Protein AF-A0A6C0AQJ2-F1 (afdb_monomer_lite)

Radius of gyration: 40.0 Å; chains: 1; bounding box: 82×80×85 Å

Foldseek 3Di:
DWDDFVQWTWDWADDPFKIKIWTQRNVPRWIWIDIGGQVVQVVCVVVPGVVNVVVQVVCQRVVVDPQKDWDWDPPDPFWIWIWIWGQDPPDRDIDIDITITGTDDPPPPVVVVVVVVVVVVVVVVVVVVVVVVVCVVVVVVVVVVVVVVVVVVVCLVVVQQWFDAFQRDGTDGLLFAAWAFADDLAFGTQWIFTDNDDDPDDPDPPPDDDTPDTDGRPPPRRGHCVRRLSVLSSQNHQYYHAAQHFPDADPLSVLSNLNHAYYHHYNHPDPPDDLCNLPVPVGAHNHQDDLSCLSNLNYQEYEPYSNQNHADPLSCQNNQNHQEYEQHNYNHDDDPSRDHVNHDYHD

Secondary structure (DSSP, 8-state):
-EEEETTEEEEEEE-SSEEEEEEEETTT--EEEEEEEGGGGGGGGGGTHHHHHHHHHHHHHTT--TTEEEEEEEEETTEEEEEEEEE-TT--PEEEEEEEEEE-----HHHHHHHHHHHHHHHHHHHHHHHHHHHHHHHHHHHHHHHHHHHHHHHHHHSTTEEPPTTTPPPEETT--EEEEEESTTSSEEEEEEESS---S-----SSS--S-EEE--TT----GGGGGGGGG-TT--EEEEES--S----GGGGG-TT-SEEEEESSS-TT--HHHHHTTS--------GGGGG-TT--EEE-TT-TT----GGGTT-TT--EEE-TTSS----TT---TT-EEE-

Sequence (347 aa):
MEFKFGQYLVRFIQNSNDSILRFEDTATCRIYEATLLDRAYMDYGVFGGLEFINRIVIQGLQKKDTGVQVSLDTGASDRIRLSLTYTHPMVPKKIVLDLDLMAVRRTSATEDVEVLGRRVRDLETALQRQLASTSAIVDPLVSRIKDLEGTIRELEGMSGGMVMLPGGGPPCPEDTVTVEFVFNGGRSIRTLNTYTSTNPSGFKIPTQYCSQGQYIIPYDSIISIKSLRQLKYLKRCTTLCLAGFCDSPDFSFIGEMKQLQYLYITSHANAGATHQECTNGGRNPSLTNISWITNLTNLHHVSFFGCTQLVDITPLKELKNLKILDIRFTGVKNTECVVNPGLTITK

Organism: NCBI:txid1070528

Structure (mmCIF, N/CA/C/O backbone):
data_AF-A0A6C0AQJ2-F1
#
_entry.id   AF-A0A6C0AQJ2-F1
#
loop_
_atom_site.group_PDB
_atom_site.id
_atom_site.type_symbol
_atom_site.label_atom_id
_atom_site.label_alt_id
_atom_site.label_comp_id
_atom_site.label_asym_id
_atom_site.label_entity_id
_atom_site.label_seq_id
_atom_site.pdbx_PDB_ins_code
_atom_site.Cartn_x
_atom_site.Cartn_y
_atom_site.Cartn_z
_atom_site.occupancy
_atom_site.B_iso_or_equiv
_atom_site.auth_seq_id
_atom_site.auth_comp_id
_atom_site.auth_asym_id
_atom_site.auth_atom_id
_atom_site.pdbx_PDB_model_num
ATOM 1 N N . MET A 1 1 ? -32.625 -26.676 28.868 1.00 81.50 1 MET A N 1
ATOM 2 C CA . MET A 1 1 ? -33.601 -27.793 28.875 1.00 81.50 1 MET A CA 1
ATOM 3 C C . MET A 1 1 ? -34.703 -27.490 29.880 1.00 81.50 1 MET A C 1
ATOM 5 O O . MET A 1 1 ? -34.397 -26.893 30.904 1.00 81.50 1 MET A O 1
ATOM 9 N N . GLU A 1 2 ? -35.952 -27.877 29.613 1.00 87.25 2 GLU A N 1
ATOM 10 C CA . GLU A 1 2 ? -37.097 -27.605 30.496 1.00 87.25 2 GLU A CA 1
ATOM 11 C C . GLU A 1 2 ? -37.984 -28.848 30.633 1.00 87.25 2 GLU A C 1
ATOM 13 O O . GLU A 1 2 ? -38.248 -29.529 29.641 1.00 87.25 2 GLU A O 1
ATOM 18 N N . PHE A 1 3 ? -38.3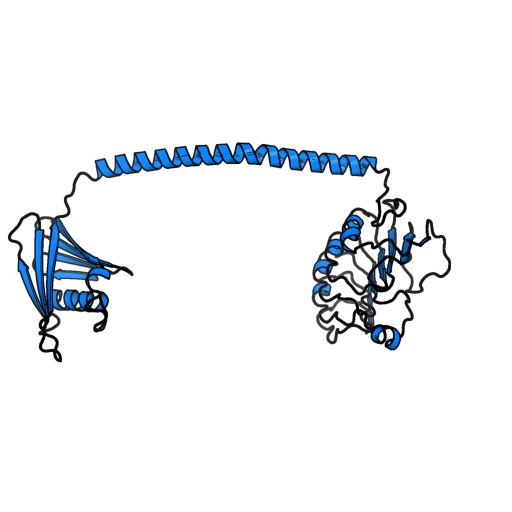93 -29.181 31.858 1.00 87.69 3 PHE A N 1
ATOM 19 C CA . PHE A 1 3 ? -39.254 -30.332 32.149 1.00 87.69 3 PHE A CA 1
ATOM 20 C C . PHE A 1 3 ? -39.967 -30.174 33.502 1.00 87.69 3 PHE A C 1
ATOM 22 O O . PHE A 1 3 ? -39.596 -29.338 34.322 1.00 87.69 3 PHE A O 1
ATOM 29 N N . LYS A 1 4 ? -41.009 -30.978 33.748 1.00 87.94 4 LYS A N 1
ATOM 30 C CA . LYS A 1 4 ? -41.751 -30.972 35.019 1.00 87.94 4 LYS A CA 1
ATOM 31 C C . LYS A 1 4 ? -41.172 -31.976 36.014 1.00 87.94 4 LYS A C 1
ATOM 33 O O . LYS A 1 4 ? -40.894 -33.115 35.643 1.00 87.94 4 LYS A O 1
ATOM 38 N N . PHE A 1 5 ? -41.073 -31.576 37.280 1.00 86.25 5 PHE A N 1
ATOM 39 C CA . PHE A 1 5 ? -40.696 -32.441 38.397 1.00 86.25 5 PHE A CA 1
ATOM 40 C C . PHE A 1 5 ? -41.592 -32.156 39.607 1.00 86.25 5 PHE A C 1
ATOM 42 O O . PHE A 1 5 ? -41.453 -31.134 40.278 1.00 86.25 5 PHE A O 1
ATOM 49 N N . GLY A 1 6 ? -42.552 -33.046 39.873 1.00 85.44 6 GLY A N 1
ATOM 50 C CA . GLY A 1 6 ? -43.587 -32.790 40.879 1.00 85.44 6 GLY A CA 1
ATOM 51 C C . GLY A 1 6 ? -44.385 -31.524 40.541 1.00 85.44 6 GLY A C 1
ATOM 52 O O . GLY A 1 6 ? -44.903 -31.403 39.433 1.00 85.44 6 GLY A O 1
ATOM 53 N N . GLN A 1 7 ? -44.448 -30.580 41.484 1.00 84.75 7 GLN A N 1
ATOM 54 C CA . GLN A 1 7 ? -45.104 -29.273 41.321 1.00 84.75 7 GLN A CA 1
ATOM 55 C C . GLN A 1 7 ? -44.211 -28.188 40.691 1.00 84.75 7 GLN A C 1
ATOM 57 O O . GLN A 1 7 ? -44.646 -27.046 40.538 1.00 84.75 7 GLN A O 1
ATOM 62 N N . TYR A 1 8 ? -42.970 -28.526 40.335 1.00 89.50 8 TYR A N 1
ATOM 63 C CA . TYR A 1 8 ? -41.993 -27.569 39.829 1.00 89.50 8 TYR A CA 1
ATOM 64 C C . TYR A 1 8 ? -41.826 -27.678 38.316 1.00 89.50 8 TYR A C 1
ATOM 66 O O . TYR A 1 8 ? -41.719 -28.773 37.750 1.00 89.50 8 TYR A O 1
ATOM 74 N N . LEU A 1 9 ? -41.751 -26.523 37.666 1.00 90.00 9 LEU A N 1
ATOM 75 C CA . LEU A 1 9 ? -41.207 -26.378 36.327 1.00 90.00 9 LEU A CA 1
ATOM 76 C C . LEU A 1 9 ? -39.696 -26.181 36.462 1.00 90.00 9 LEU A C 1
ATOM 78 O O . LEU A 1 9 ? -39.232 -25.178 37.002 1.00 90.00 9 LEU A O 1
ATOM 82 N N . VAL A 1 10 ? -38.925 -27.172 36.027 1.00 91.31 10 VAL A N 1
ATOM 83 C CA . VAL A 1 10 ? -37.469 -27.171 36.163 1.00 91.31 10 VAL A CA 1
ATOM 84 C C . VAL A 1 10 ? -36.843 -26.703 34.860 1.00 91.31 10 VAL A C 1
ATOM 86 O O . VAL A 1 10 ? -37.096 -27.276 33.797 1.00 91.31 10 VAL A O 1
ATOM 89 N N . ARG A 1 11 ? -35.978 -25.692 34.949 1.00 91.19 11 ARG A N 1
ATOM 90 C CA . ARG A 1 11 ? -35.120 -25.239 33.854 1.00 91.19 11 ARG A CA 1
ATOM 91 C C . ARG A 1 11 ? -33.664 -25.496 34.188 1.00 91.19 11 ARG A C 1
ATOM 93 O O . ARG A 1 11 ? -33.181 -25.142 35.258 1.00 91.19 11 ARG A O 1
ATOM 100 N N . PHE A 1 12 ? -32.970 -26.081 33.227 1.00 89.06 12 PHE A N 1
ATOM 101 C CA . PHE A 1 12 ? -31.540 -26.323 33.288 1.00 89.06 12 PHE A CA 1
ATOM 102 C C . PHE A 1 12 ? -30.843 -25.544 32.176 1.00 89.06 12 PHE A C 1
ATOM 104 O O . PHE A 1 12 ? -31.109 -25.788 30.992 1.00 89.06 12 PHE A O 1
ATOM 111 N N . ILE A 1 13 ? -29.996 -24.590 32.552 1.00 87.94 13 ILE A N 1
ATOM 112 C CA . ILE A 1 13 ? -29.266 -23.705 31.638 1.00 87.94 13 ILE A CA 1
ATOM 113 C C . ILE A 1 13 ? -27.795 -24.097 31.715 1.00 87.94 13 ILE A C 1
ATOM 115 O O . ILE A 1 13 ? -27.199 -24.003 32.780 1.00 87.94 13 ILE A O 1
ATOM 119 N N . GLN A 1 14 ? -27.222 -24.558 30.608 1.00 84.06 14 GLN A N 1
ATOM 120 C CA . GLN A 1 14 ? -25.810 -24.934 30.532 1.00 84.06 14 GLN A CA 1
ATOM 121 C C . GLN A 1 14 ? -25.036 -23.833 29.812 1.00 84.06 14 GLN A C 1
ATOM 123 O O . GLN A 1 14 ? -25.394 -23.479 28.689 1.00 84.06 14 GLN A O 1
ATOM 128 N N . ASN A 1 15 ? -23.980 -23.327 30.442 1.00 82.31 15 ASN A N 1
ATOM 129 C CA . ASN A 1 15 ? -23.002 -22.430 29.833 1.00 82.31 15 ASN A CA 1
ATOM 130 C C . ASN A 1 15 ? -21.641 -23.138 29.746 1.00 82.31 15 ASN A C 1
ATOM 132 O O . ASN A 1 15 ? -21.489 -24.276 30.189 1.00 82.31 15 ASN A O 1
ATOM 136 N N . SER A 1 16 ? -20.629 -22.460 29.196 1.00 76.69 16 SER A N 1
ATOM 137 C CA . SER A 1 16 ? -19.293 -23.046 29.032 1.00 76.69 16 SER A CA 1
ATOM 138 C C . SER A 1 16 ? -18.591 -23.362 30.359 1.00 76.69 16 SER A C 1
ATOM 140 O O . SER A 1 16 ? -17.810 -24.304 30.403 1.00 76.69 16 SER A O 1
ATOM 142 N N . ASN A 1 17 ? -18.860 -22.594 31.425 1.00 80.31 17 ASN A N 1
ATOM 143 C CA . ASN A 1 17 ? -18.108 -22.663 32.691 1.00 80.31 17 ASN A CA 1
ATOM 144 C C . ASN A 1 17 ? -18.992 -22.934 33.925 1.00 80.31 17 ASN A C 1
ATOM 146 O O . ASN A 1 17 ? -18.483 -23.128 35.032 1.00 80.31 17 ASN A O 1
ATOM 150 N N . ASP A 1 18 ? -20.313 -22.892 33.764 1.00 88.50 18 ASP A N 1
ATOM 151 C CA . ASP A 1 18 ? -21.281 -23.111 34.831 1.00 88.50 18 ASP A CA 1
ATOM 152 C C . ASP A 1 18 ? -22.604 -23.661 34.286 1.00 88.50 18 ASP A C 1
ATOM 154 O O . ASP A 1 18 ? -22.866 -23.706 33.081 1.00 88.50 18 ASP A O 1
ATOM 158 N N . SER A 1 19 ? -23.443 -24.166 35.183 1.00 89.06 19 SER A N 1
ATOM 159 C CA . SER A 1 19 ? -24.795 -24.606 34.855 1.00 89.06 19 SER A CA 1
ATOM 160 C C . SER A 1 19 ? -25.770 -24.146 35.926 1.00 89.06 19 SER A C 1
ATOM 162 O O . SER A 1 19 ? -25.512 -24.289 37.117 1.00 89.06 19 SER A O 1
ATOM 164 N N . ILE A 1 20 ? -26.896 -23.577 35.513 1.00 90.19 20 ILE A N 1
ATOM 165 C CA . ILE A 1 20 ? -27.918 -23.045 36.412 1.00 90.19 20 ILE A CA 1
ATOM 166 C C . ILE A 1 20 ? -29.081 -24.028 36.457 1.00 90.19 20 ILE A C 1
ATOM 168 O O . ILE A 1 20 ? -29.690 -24.347 35.429 1.00 90.19 20 ILE A O 1
ATOM 172 N N . LEU A 1 21 ? -29.404 -24.477 37.666 1.00 91.88 21 LEU A N 1
ATOM 173 C CA . LEU A 1 21 ? -30.577 -25.280 37.969 1.00 91.88 21 LEU A CA 1
ATOM 174 C C . LEU A 1 21 ? -31.638 -24.383 38.606 1.00 91.88 21 LEU A C 1
ATOM 176 O O . LEU A 1 21 ? -31.450 -23.871 39.709 1.00 91.88 21 LEU A O 1
ATOM 180 N N . ARG A 1 22 ? -32.759 -24.205 37.909 1.00 92.38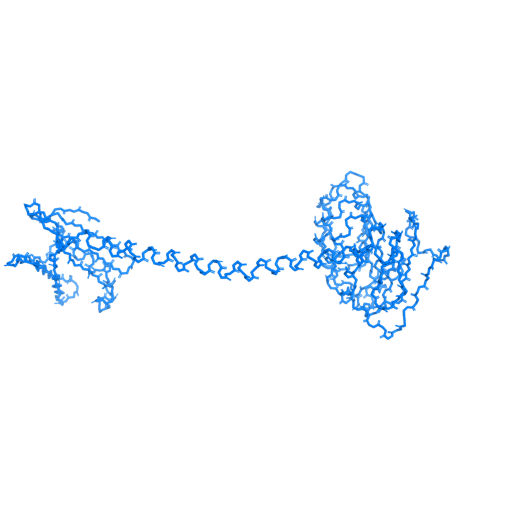 22 ARG A N 1
ATOM 181 C CA . ARG A 1 22 ? -33.877 -23.362 38.335 1.00 92.38 22 ARG A CA 1
ATOM 182 C C . ARG A 1 22 ? -35.129 -24.200 38.544 1.00 92.38 22 ARG A C 1
ATOM 184 O O . ARG A 1 22 ? -35.534 -24.935 37.648 1.00 92.38 22 ARG A O 1
ATOM 191 N N . PHE A 1 23 ? -35.760 -24.037 39.698 1.00 91.44 23 PHE A N 1
ATOM 192 C CA . PHE A 1 23 ? -37.056 -24.608 40.046 1.00 91.44 23 PHE A CA 1
ATOM 193 C C . PHE A 1 23 ? -38.067 -23.476 40.169 1.00 91.44 23 PHE A C 1
ATOM 195 O O . PHE A 1 23 ? -37.902 -22.579 40.990 1.00 91.44 23 PHE A O 1
ATOM 202 N N . GLU A 1 24 ? -39.122 -23.519 39.369 1.00 89.25 24 GLU A N 1
ATOM 203 C CA . GLU A 1 24 ? -40.247 -22.598 39.473 1.00 89.25 24 GLU A CA 1
ATOM 204 C C . GLU A 1 24 ? -41.459 -23.356 40.014 1.00 89.25 24 GLU A C 1
ATOM 206 O O . GLU A 1 24 ? -41.945 -24.302 39.395 1.00 89.25 24 GLU A O 1
ATOM 211 N N . ASP A 1 25 ? -41.914 -22.980 41.206 1.00 86.31 25 ASP A N 1
ATOM 212 C CA . ASP A 1 25 ? -43.105 -23.549 41.827 1.00 86.31 25 ASP A CA 1
ATOM 213 C C . ASP A 1 25 ? -44.349 -23.086 41.063 1.00 86.31 25 ASP A C 1
ATOM 215 O O . ASP A 1 25 ? -44.665 -21.897 41.035 1.00 86.31 25 ASP A O 1
ATOM 219 N N . THR A 1 26 ? -45.068 -24.027 40.452 1.00 83.00 26 THR A N 1
ATOM 220 C CA . THR A 1 26 ? -46.248 -23.709 39.634 1.00 83.00 26 THR A CA 1
ATOM 221 C C . THR A 1 26 ? -47.448 -23.213 40.445 1.00 83.00 26 THR A C 1
ATOM 223 O O . THR A 1 26 ? -48.336 -22.589 39.869 1.00 83.00 26 THR A O 1
ATOM 226 N N . ALA A 1 27 ? -47.482 -23.451 41.761 1.00 81.75 27 ALA A N 1
ATOM 227 C CA . ALA A 1 27 ? -48.557 -22.992 42.639 1.00 81.75 27 ALA A CA 1
ATOM 228 C C . ALA A 1 27 ? -48.270 -21.607 43.236 1.00 81.75 27 ALA A C 1
ATOM 230 O O . ALA A 1 27 ? -49.172 -20.776 43.336 1.00 81.75 27 ALA A O 1
ATOM 231 N N . THR A 1 28 ? -47.022 -21.350 43.639 1.00 81.00 28 THR A N 1
ATOM 232 C CA . THR A 1 28 ? -46.645 -20.094 44.318 1.00 81.00 28 THR A CA 1
ATOM 233 C C . THR A 1 28 ? -45.923 -19.090 43.419 1.00 81.00 28 THR A C 1
ATOM 235 O O . THR A 1 28 ? -45.663 -17.964 43.849 1.00 81.00 28 THR A O 1
ATOM 238 N N . CYS A 1 29 ? -45.572 -19.483 42.190 1.00 78.44 29 CYS A N 1
ATOM 239 C CA . CYS A 1 29 ? -44.711 -18.735 41.266 1.00 78.44 29 CYS A CA 1
ATOM 240 C C . CYS A 1 29 ? -43.356 -18.332 41.881 1.00 78.44 29 CYS A C 1
ATOM 242 O O . CYS A 1 29 ? -42.714 -17.378 41.427 1.00 78.44 29 CYS A O 1
ATOM 244 N N . ARG A 1 30 ? -42.919 -19.022 42.945 1.00 82.31 30 ARG A N 1
ATOM 245 C CA . ARG A 1 30 ? -41.606 -18.806 43.556 1.00 82.31 30 ARG A CA 1
ATOM 246 C C . ARG A 1 30 ? -40.534 -19.490 42.731 1.00 82.31 30 ARG A C 1
ATOM 248 O O . ARG A 1 30 ? -40.703 -20.620 42.281 1.00 82.31 30 ARG A O 1
ATOM 255 N N . ILE A 1 31 ? -39.415 -18.793 42.577 1.00 87.38 31 ILE A N 1
ATOM 256 C CA . ILE A 1 31 ? -38.259 -19.274 41.832 1.00 87.38 31 ILE A CA 1
ATOM 257 C C . ILE A 1 31 ? -37.158 -19.611 42.831 1.00 87.38 31 ILE A C 1
ATOM 259 O O . ILE A 1 31 ? -36.836 -18.797 43.695 1.00 87.38 31 ILE A O 1
ATOM 263 N N . TYR A 1 32 ? -36.582 -20.797 42.689 1.00 88.94 32 TYR A N 1
ATOM 264 C CA . TYR A 1 32 ? -35.446 -21.289 43.453 1.00 88.94 32 TYR A CA 1
ATOM 265 C C . TYR A 1 32 ? -34.303 -21.600 42.490 1.00 88.94 32 TYR A C 1
ATOM 267 O O . TYR A 1 32 ? -34.529 -22.229 41.455 1.00 88.94 32 TYR A O 1
ATOM 275 N N . GLU A 1 33 ? -33.086 -21.168 42.808 1.00 90.88 33 GLU A N 1
ATOM 276 C CA . GLU A 1 33 ? -31.928 -21.327 41.920 1.00 90.88 33 GLU A CA 1
ATOM 277 C C . GLU A 1 33 ? -30.694 -21.847 42.652 1.00 90.88 33 GLU A C 1
ATOM 279 O O . GLU A 1 33 ? -30.426 -21.470 43.795 1.00 90.88 33 GLU A O 1
ATOM 284 N N . ALA A 1 34 ? -29.925 -22.687 41.958 1.00 89.69 34 ALA A N 1
ATOM 285 C CA . ALA A 1 34 ? -28.560 -23.049 42.315 1.00 89.69 34 ALA A CA 1
ATOM 286 C C . ALA A 1 34 ? -27.655 -22.998 41.078 1.00 89.69 34 ALA A C 1
ATOM 288 O O . ALA A 1 34 ? -28.036 -23.447 39.993 1.00 89.69 34 ALA A O 1
ATOM 289 N N . THR A 1 35 ? -26.436 -22.490 41.265 1.00 89.75 35 THR A N 1
ATOM 290 C CA . THR A 1 35 ? -25.399 -22.452 40.229 1.00 89.75 35 THR A CA 1
ATOM 291 C C . THR A 1 35 ? -24.355 -23.527 40.500 1.00 89.75 35 THR A C 1
ATOM 293 O O . THR A 1 35 ? -23.691 -23.528 41.535 1.00 89.75 35 THR A O 1
ATOM 296 N N . LEU A 1 36 ? -24.194 -24.430 39.541 1.00 87.88 36 LEU A N 1
ATOM 297 C CA . LEU A 1 36 ? -23.178 -25.471 39.506 1.00 87.88 36 LEU A CA 1
ATOM 298 C C . LEU A 1 36 ? -21.945 -24.903 38.801 1.00 87.88 36 LEU A C 1
ATOM 300 O O . LEU A 1 36 ? -21.927 -24.766 37.579 1.00 87.88 36 LEU A O 1
ATOM 304 N N . LEU A 1 37 ? -20.932 -24.523 39.574 1.00 86.50 37 LEU A N 1
ATOM 305 C CA . LEU A 1 37 ? -19.678 -23.996 39.037 1.00 86.50 37 LEU A CA 1
ATOM 306 C C . LEU A 1 37 ? -18.733 -25.145 38.696 1.00 86.50 37 LEU A C 1
ATOM 308 O O . LEU A 1 37 ? -18.548 -26.037 39.522 1.00 86.50 37 LEU A O 1
ATOM 312 N N . ASP A 1 38 ? -18.056 -25.079 37.551 1.00 85.75 38 ASP A N 1
ATOM 313 C CA . ASP A 1 38 ? -17.111 -26.125 37.133 1.00 85.75 38 ASP A CA 1
ATOM 314 C C . ASP A 1 38 ? -16.027 -26.399 38.189 1.00 85.75 38 ASP A C 1
ATOM 316 O O . ASP A 1 38 ? -15.797 -27.536 38.605 1.00 85.75 38 ASP A O 1
ATOM 320 N N . ARG A 1 39 ? -15.483 -25.325 38.774 1.00 84.88 39 ARG A N 1
ATOM 321 C CA . ARG A 1 39 ? -14.486 -25.400 39.853 1.00 84.88 39 ARG A CA 1
ATOM 322 C C . ARG A 1 39 ? -14.933 -26.216 41.077 1.00 84.88 39 ARG A C 1
ATOM 324 O O . ARG A 1 39 ? -14.082 -26.705 41.809 1.00 84.88 39 ARG A O 1
ATOM 331 N N . ALA A 1 40 ? -16.240 -26.314 41.342 1.00 81.94 40 ALA A N 1
ATOM 332 C CA . ALA A 1 40 ? -16.776 -27.030 42.503 1.00 81.94 40 ALA A CA 1
ATOM 333 C C . ALA A 1 40 ? -16.783 -28.554 42.304 1.00 81.94 40 ALA A C 1
ATOM 335 O O . ALA A 1 40 ? -16.951 -29.296 43.269 1.00 81.94 40 ALA A O 1
ATOM 336 N N . TYR A 1 41 ? -16.578 -29.018 41.068 1.00 84.81 41 TYR A N 1
ATOM 337 C CA . TYR A 1 41 ? -16.661 -30.427 40.688 1.00 84.81 41 TYR A CA 1
ATOM 338 C C . TYR A 1 41 ? -15.379 -30.944 40.022 1.00 84.81 41 TYR A C 1
ATOM 340 O O . TYR A 1 41 ? -15.398 -31.986 39.367 1.00 84.81 41 TYR A O 1
ATOM 348 N N . MET A 1 42 ? -14.251 -30.261 40.245 1.00 81.94 42 MET A N 1
ATOM 349 C CA . MET A 1 42 ? -12.926 -30.661 39.748 1.00 81.94 42 MET A CA 1
ATOM 350 C C . MET A 1 42 ? -12.525 -32.072 40.201 1.00 81.94 42 MET A C 1
ATOM 352 O O . MET A 1 42 ? -11.915 -32.813 39.433 1.00 81.94 42 MET A O 1
ATOM 356 N N . ASP A 1 43 ? -12.941 -32.484 41.402 1.00 81.12 43 ASP A N 1
ATOM 357 C CA . ASP A 1 43 ? -12.689 -33.829 41.945 1.00 81.12 43 ASP A CA 1
ATOM 358 C C . ASP A 1 43 ? -13.348 -34.946 41.114 1.00 81.12 43 ASP A C 1
ATOM 360 O O . ASP A 1 43 ? -12.938 -36.106 41.172 1.00 81.12 43 ASP A O 1
ATOM 364 N N . TYR A 1 44 ? -14.346 -34.599 40.296 1.00 82.62 44 TYR A N 1
ATOM 365 C CA . TYR A 1 44 ? -15.003 -35.500 39.350 1.00 82.62 44 TYR A CA 1
ATOM 366 C C . TYR A 1 44 ? -14.436 -35.385 37.930 1.00 82.62 44 TYR A C 1
ATOM 368 O O . TYR A 1 44 ? -15.013 -35.946 36.999 1.00 82.62 44 TYR A O 1
ATOM 376 N N . GLY A 1 45 ? -13.300 -34.706 37.734 1.00 79.06 45 GLY A N 1
ATOM 377 C CA . GLY A 1 45 ? -12.674 -34.506 36.422 1.00 79.06 45 GLY A CA 1
ATOM 378 C C . GLY A 1 45 ? -12.432 -35.809 35.652 1.00 79.06 45 GLY A C 1
ATOM 379 O O . GLY A 1 45 ? -12.692 -35.866 34.454 1.00 79.06 45 GLY A O 1
ATOM 380 N N . VAL A 1 46 ? -12.062 -36.893 36.346 1.00 80.25 46 VAL A N 1
ATOM 381 C CA . VAL A 1 46 ? -11.876 -38.236 35.750 1.00 80.25 46 VAL A CA 1
ATOM 382 C C . VAL A 1 46 ? -13.169 -38.785 35.128 1.00 80.25 46 VAL A C 1
ATOM 384 O O . VAL A 1 46 ? -13.117 -39.562 34.179 1.00 80.25 46 VAL A O 1
ATOM 387 N N . PHE A 1 47 ? -14.329 -38.364 35.632 1.00 79.38 47 PHE A N 1
ATOM 388 C CA . PHE A 1 47 ? -15.641 -38.743 35.108 1.00 79.38 47 PHE A CA 1
ATOM 389 C C . PHE A 1 47 ? -16.202 -37.740 34.087 1.00 79.38 47 PHE A C 1
ATOM 391 O O . PHE A 1 47 ? -17.256 -38.012 33.518 1.00 79.38 47 PHE A O 1
ATOM 398 N N . GLY A 1 48 ? -15.517 -36.617 33.836 1.00 82.94 48 GLY A N 1
ATOM 399 C CA . GLY A 1 48 ? -15.980 -35.525 32.967 1.00 82.94 48 GLY A CA 1
ATOM 400 C C . GLY A 1 48 ? -16.371 -34.236 33.704 1.00 82.94 48 GLY A C 1
ATOM 401 O O . GLY A 1 48 ? -17.009 -33.370 33.111 1.00 82.94 48 GLY A O 1
ATOM 402 N N . GLY A 1 49 ? -16.030 -34.094 34.991 1.00 87.88 49 GLY A N 1
ATOM 403 C CA . GLY A 1 49 ? -16.208 -32.850 35.754 1.00 87.88 49 GLY A CA 1
ATOM 404 C C . GLY A 1 49 ? -17.666 -32.384 35.820 1.00 87.88 49 GLY A C 1
ATOM 405 O O . GLY A 1 49 ? -18.567 -33.177 36.108 1.00 87.88 49 GLY A O 1
ATOM 406 N N . LEU A 1 50 ? -17.913 -31.101 35.531 1.00 87.44 50 LEU A N 1
ATOM 407 C CA . LEU A 1 50 ? -19.261 -30.520 35.521 1.00 87.44 50 LEU A CA 1
ATOM 408 C C . LEU A 1 50 ? -20.212 -31.220 34.539 1.00 87.44 50 LEU A C 1
ATOM 410 O O . LEU A 1 50 ? -21.399 -31.359 34.831 1.00 87.44 50 LEU A O 1
ATOM 414 N N . GLU A 1 51 ? -19.717 -31.709 33.400 1.00 87.00 51 GLU A N 1
ATOM 415 C CA . GLU A 1 51 ? -20.553 -32.389 32.403 1.00 87.00 51 GLU A CA 1
ATOM 416 C C . GLU A 1 51 ? -21.151 -33.692 32.957 1.00 87.00 51 GLU A C 1
ATOM 418 O O . GLU A 1 51 ? -22.334 -33.990 32.759 1.00 87.00 51 GLU A O 1
ATOM 423 N N . PHE A 1 52 ? -20.363 -34.435 33.733 1.00 88.25 52 PHE A N 1
ATOM 424 C CA . PHE A 1 52 ? -20.820 -35.636 34.429 1.00 88.25 52 PHE A CA 1
ATOM 425 C C . PHE A 1 52 ? -21.884 -35.328 35.484 1.00 88.25 52 PHE A C 1
ATOM 427 O O . PHE A 1 52 ? -22.921 -35.994 35.540 1.00 88.25 52 PHE A O 1
ATOM 434 N N . ILE A 1 53 ? -21.665 -34.281 36.281 1.00 88.31 53 ILE A N 1
ATOM 435 C CA . ILE A 1 53 ? -22.622 -33.833 37.299 1.00 88.31 53 ILE A CA 1
ATOM 436 C C . ILE A 1 53 ? -23.936 -33.395 36.652 1.00 88.31 53 ILE A C 1
ATOM 438 O O . ILE A 1 53 ? -25.009 -33.827 37.078 1.00 88.31 53 ILE A O 1
ATOM 442 N N . ASN A 1 54 ? -23.863 -32.625 35.565 1.00 88.81 54 ASN A N 1
ATOM 443 C CA . ASN A 1 54 ? -25.024 -32.202 34.788 1.00 88.81 54 ASN A CA 1
ATOM 444 C C . ASN A 1 54 ? -25.853 -33.400 34.316 1.00 88.81 54 ASN A C 1
ATOM 446 O O . ASN A 1 54 ? -27.082 -33.391 34.424 1.00 88.81 54 ASN A O 1
ATOM 450 N N . ARG A 1 55 ? -25.193 -34.461 33.837 1.00 87.31 55 ARG A N 1
ATOM 451 C CA . ARG A 1 55 ? -25.874 -35.693 33.429 1.00 87.31 55 ARG A CA 1
ATOM 452 C C . ARG A 1 55 ? -26.599 -36.369 34.587 1.00 87.31 55 ARG A C 1
ATOM 454 O O . ARG A 1 55 ? -27.771 -36.699 34.418 1.00 87.31 55 ARG A O 1
ATOM 461 N N . ILE A 1 56 ? -25.954 -36.531 35.745 1.00 87.25 56 ILE A N 1
ATOM 462 C CA . ILE A 1 56 ? -26.576 -37.146 36.932 1.00 87.25 56 ILE A CA 1
ATOM 463 C C . ILE A 1 56 ? -27.804 -36.348 37.375 1.00 87.25 56 ILE A C 1
ATOM 465 O O . ILE A 1 56 ? -28.864 -36.929 37.612 1.00 87.25 56 ILE A O 1
ATOM 469 N N . VAL A 1 57 ? -27.682 -35.019 37.451 1.00 87.94 57 VAL A N 1
ATOM 470 C CA . VAL A 1 57 ? -28.776 -34.124 37.855 1.00 87.94 57 VAL A CA 1
ATOM 471 C C . VAL A 1 57 ? -29.961 -34.256 36.897 1.00 87.94 57 VAL A C 1
ATOM 473 O O . VAL A 1 57 ? -31.092 -34.464 37.338 1.00 87.94 57 VAL A O 1
ATOM 476 N N . ILE A 1 58 ? -29.718 -34.209 35.584 1.00 87.31 58 ILE A N 1
ATOM 477 C CA . ILE A 1 58 ? -30.779 -34.340 34.575 1.00 87.31 58 ILE A CA 1
ATOM 478 C C . ILE A 1 58 ? -31.417 -35.737 34.617 1.00 87.31 58 ILE A C 1
ATOM 480 O O . ILE A 1 58 ? -32.643 -35.846 34.601 1.00 87.31 58 ILE A O 1
ATOM 484 N N . GLN A 1 59 ? -30.617 -36.807 34.683 1.00 85.38 59 GLN A N 1
ATOM 485 C CA . GLN A 1 59 ? -31.116 -38.189 34.706 1.00 85.38 59 GLN A CA 1
ATOM 486 C C . GLN A 1 59 ? -31.949 -38.479 35.957 1.00 85.38 59 GLN A C 1
ATOM 488 O O . GLN A 1 59 ? -33.031 -39.065 35.842 1.00 85.38 59 GLN A O 1
ATOM 493 N N . GLY A 1 60 ? -31.480 -38.026 37.124 1.00 84.44 60 GLY A N 1
ATOM 494 C CA . GLY A 1 60 ? -32.188 -38.165 38.393 1.00 84.44 60 GLY A CA 1
ATOM 495 C C . GLY A 1 60 ? -33.523 -37.429 38.386 1.00 84.44 60 GLY A C 1
ATOM 496 O O . GLY A 1 60 ? -34.561 -38.014 38.697 1.00 84.44 60 GLY A O 1
ATOM 497 N N . LEU A 1 61 ? -33.528 -36.163 37.961 1.00 85.44 61 LEU A N 1
ATOM 498 C CA . LEU A 1 61 ? -34.750 -35.358 37.930 1.00 85.44 61 LEU A CA 1
ATOM 499 C C . LEU A 1 61 ? -35.752 -35.833 36.866 1.00 85.44 61 LEU A C 1
ATOM 501 O O . LEU A 1 61 ? -36.957 -35.724 37.066 1.00 85.44 61 LEU A O 1
ATOM 505 N N . GLN A 1 62 ? -35.295 -36.415 35.755 1.00 84.62 62 GLN A N 1
ATOM 506 C CA . GLN A 1 62 ? -36.190 -36.983 34.738 1.00 84.62 62 GLN A CA 1
ATOM 507 C C . GLN A 1 62 ? -36.647 -38.416 35.047 1.00 84.62 62 GLN A C 1
ATOM 509 O O . GLN A 1 62 ? -37.416 -38.972 34.263 1.00 84.62 62 GLN A O 1
ATOM 514 N N . LYS A 1 63 ? -36.193 -39.020 36.158 1.00 75.25 63 LYS A N 1
ATOM 515 C CA . LYS A 1 63 ? -36.453 -40.426 36.530 1.00 75.25 63 LYS A CA 1
ATOM 516 C C . LYS A 1 63 ? -36.141 -41.422 35.402 1.00 75.25 63 LYS A C 1
ATOM 518 O O . LYS A 1 63 ? -36.824 -42.432 35.252 1.00 75.25 63 LYS A O 1
ATOM 523 N N . LYS A 1 64 ? -35.131 -41.124 34.578 1.00 65.31 64 LYS A N 1
ATOM 524 C CA . LYS A 1 64 ? -34.775 -41.939 33.403 1.00 65.31 64 LYS A CA 1
ATOM 525 C C . LYS A 1 64 ? -33.819 -43.091 33.720 1.00 65.31 64 LYS A C 1
ATOM 527 O O . LYS A 1 64 ? -33.656 -43.962 32.876 1.00 65.31 64 LYS A O 1
ATOM 532 N N . ASP A 1 65 ? -33.194 -43.094 34.897 1.00 63.59 65 ASP A N 1
ATOM 533 C CA . ASP A 1 65 ? -32.150 -44.052 35.273 1.00 63.59 65 ASP A CA 1
ATOM 534 C C . ASP A 1 65 ? -32.385 -44.601 36.693 1.00 63.59 65 ASP A C 1
ATOM 536 O O . ASP A 1 65 ? -32.666 -43.842 37.621 1.00 63.59 65 ASP A O 1
ATOM 540 N N . THR A 1 66 ? -32.280 -45.922 36.868 1.00 61.22 66 THR A N 1
ATOM 541 C CA . THR A 1 66 ? -32.533 -46.636 38.135 1.00 61.22 66 THR A CA 1
ATOM 542 C C . THR A 1 66 ? -31.412 -46.472 39.169 1.00 61.22 66 THR A C 1
ATOM 544 O O . THR A 1 66 ? -31.600 -46.832 40.330 1.00 61.22 66 THR A O 1
ATOM 547 N N . GLY A 1 67 ? -30.251 -45.935 38.774 1.00 70.38 67 GLY A N 1
ATOM 548 C CA . GLY A 1 67 ? -29.077 -45.765 39.644 1.00 70.38 67 GLY A CA 1
ATOM 549 C C . GLY A 1 67 ? -29.018 -44.462 40.457 1.00 70.38 67 GLY A C 1
ATOM 550 O O . GLY A 1 67 ? -28.109 -44.315 41.279 1.00 70.38 67 GLY A O 1
ATOM 551 N N . VAL A 1 68 ? -29.946 -43.519 40.238 1.00 79.56 68 VAL A N 1
ATOM 552 C CA . VAL A 1 68 ? -29.990 -42.213 40.925 1.00 79.56 68 VAL A CA 1
ATOM 553 C C . VAL A 1 68 ? -31.208 -42.142 41.845 1.00 79.56 68 VAL A C 1
ATOM 555 O O . VAL A 1 68 ? -32.349 -42.134 41.388 1.00 79.56 68 VAL A O 1
ATOM 558 N N . GLN A 1 69 ? -30.974 -42.037 43.150 1.00 81.88 69 GLN A N 1
ATOM 559 C CA . GLN A 1 69 ? -32.017 -41.720 44.123 1.00 81.88 69 GLN A CA 1
ATOM 560 C C . GLN A 1 69 ? -32.093 -40.208 44.316 1.00 81.88 69 GLN A C 1
ATOM 562 O O . GLN A 1 69 ? -31.067 -39.563 44.521 1.00 81.88 69 GLN A O 1
ATOM 567 N N . VAL A 1 70 ? -33.301 -39.649 44.251 1.00 85.69 70 VAL A N 1
ATOM 568 C CA . VAL A 1 70 ? -33.546 -38.209 44.393 1.00 85.69 70 VAL A CA 1
ATOM 569 C C . VAL A 1 70 ? -34.476 -37.962 45.566 1.00 85.69 70 VAL A C 1
ATOM 571 O O . VAL A 1 70 ? -35.572 -38.523 45.611 1.00 85.69 70 VAL A O 1
ATOM 574 N N . SER A 1 71 ? -34.070 -37.081 46.474 1.00 85.81 71 SER A N 1
ATOM 575 C CA . SER A 1 71 ? -34.928 -36.536 47.523 1.00 85.81 71 SER A CA 1
ATOM 576 C C . SER A 1 71 ? -34.947 -35.015 47.443 1.00 85.81 71 SER A C 1
ATOM 578 O O . SER A 1 71 ? -33.904 -34.380 47.292 1.00 85.81 71 SER A O 1
ATOM 580 N N . LEU A 1 72 ? -36.144 -34.442 47.545 1.00 85.88 72 LEU A N 1
ATOM 581 C CA . LEU A 1 72 ? -36.366 -33.003 47.565 1.00 85.88 72 LEU A CA 1
ATOM 582 C C . LEU A 1 72 ? -36.979 -32.632 48.914 1.00 85.88 72 LEU A C 1
ATOM 584 O O . LEU A 1 72 ? -38.085 -33.075 49.221 1.00 85.88 72 LEU A O 1
ATOM 588 N N . ASP A 1 73 ? -36.265 -31.838 49.702 1.00 85.19 73 ASP A N 1
ATOM 589 C CA . ASP A 1 73 ? -36.765 -31.271 50.951 1.00 85.19 73 ASP A CA 1
ATOM 590 C C . ASP A 1 73 ? -37.215 -29.824 50.712 1.00 85.19 73 ASP A C 1
ATOM 592 O O . ASP A 1 73 ? -36.432 -28.952 50.326 1.00 85.19 73 ASP A O 1
ATOM 596 N N . THR A 1 74 ? -38.510 -29.591 50.920 1.00 79.88 74 THR A N 1
ATOM 597 C CA . THR A 1 74 ? -39.186 -28.300 50.740 1.00 79.88 74 THR A CA 1
ATOM 598 C C . THR A 1 74 ? -39.578 -27.667 52.080 1.00 79.88 74 THR A C 1
ATOM 600 O O . THR A 1 74 ? -40.470 -26.822 52.119 1.00 79.88 74 THR A O 1
ATOM 603 N N . GLY A 1 75 ? -38.971 -28.098 53.193 1.00 64.44 75 GLY A N 1
ATOM 604 C CA . GLY A 1 75 ? -39.365 -27.715 54.554 1.00 64.44 75 GLY A CA 1
ATOM 605 C C . GLY A 1 75 ? -39.172 -26.238 54.922 1.00 64.44 75 GLY A C 1
ATOM 606 O O . GLY A 1 75 ? -39.706 -25.797 55.938 1.00 64.44 75 GLY A O 1
ATOM 607 N N . ALA A 1 76 ? -38.449 -25.453 54.117 1.00 70.56 76 ALA A N 1
ATOM 608 C CA . ALA A 1 76 ? -38.191 -24.035 54.365 1.00 70.56 76 ALA A CA 1
ATOM 609 C C . ALA A 1 76 ? -38.748 -23.148 53.238 1.00 70.56 76 ALA A C 1
ATOM 611 O O . ALA A 1 76 ? -38.638 -23.462 52.057 1.00 70.56 76 ALA A O 1
ATOM 612 N N . SER A 1 77 ? -39.337 -21.997 53.581 1.00 69.94 77 SER A N 1
ATOM 613 C CA . SER A 1 77 ? -39.936 -21.099 52.580 1.00 69.94 77 SER A CA 1
ATOM 614 C C . SER A 1 77 ? -38.911 -20.419 51.666 1.00 69.94 77 SER A C 1
ATOM 616 O O . SER A 1 77 ? -39.263 -19.984 50.569 1.00 69.94 77 SER A O 1
ATOM 618 N N . ASP A 1 78 ? -37.670 -20.289 52.133 1.00 79.81 78 ASP A N 1
ATOM 619 C CA . ASP A 1 78 ? -36.573 -19.541 51.514 1.00 79.81 78 ASP A CA 1
ATOM 620 C C . ASP A 1 78 ? -35.554 -20.424 50.780 1.00 79.81 78 ASP A C 1
ATOM 622 O O . ASP A 1 78 ? -34.659 -19.891 50.125 1.00 79.81 78 ASP A O 1
ATOM 626 N N . ARG A 1 79 ? -35.688 -21.753 50.848 1.00 85.94 79 ARG A N 1
ATOM 627 C CA . ARG A 1 79 ? -34.798 -22.692 50.160 1.00 85.94 79 ARG A CA 1
ATOM 628 C C . ARG A 1 79 ? -35.443 -24.042 49.899 1.00 85.94 79 ARG A C 1
ATOM 630 O O . ARG A 1 79 ? -36.286 -24.494 50.663 1.00 85.94 79 ARG A O 1
ATOM 637 N N . ILE A 1 80 ? -34.962 -24.710 48.861 1.00 89.12 80 ILE A N 1
ATOM 638 C CA . ILE A 1 80 ? -35.242 -26.116 48.580 1.00 89.12 80 ILE A CA 1
ATOM 639 C C . ILE A 1 80 ? -33.914 -26.863 48.583 1.00 89.12 80 ILE A C 1
ATOM 641 O O . ILE A 1 80 ? -32.967 -26.426 47.931 1.00 89.12 80 ILE A O 1
ATOM 645 N N . ARG A 1 81 ? -33.845 -27.995 49.286 1.00 88.88 81 ARG A N 1
ATOM 646 C CA . ARG A 1 81 ? -32.669 -28.867 49.261 1.00 88.88 81 ARG A CA 1
ATOM 647 C C . ARG A 1 81 ? -32.927 -30.063 48.361 1.00 88.88 81 ARG A C 1
ATOM 649 O O . ARG A 1 81 ? -33.837 -30.854 48.601 1.00 88.88 81 ARG A O 1
ATOM 656 N N . LEU A 1 82 ? -32.120 -30.185 47.317 1.00 90.31 82 LEU A N 1
ATOM 657 C CA . LEU A 1 82 ? -32.128 -31.302 46.387 1.00 90.31 82 LEU A CA 1
ATOM 658 C C . LEU A 1 82 ? -30.920 -32.190 46.677 1.00 90.31 82 LEU A C 1
ATOM 660 O O . LEU A 1 82 ? -29.788 -31.788 46.430 1.00 90.31 82 LEU A O 1
ATOM 664 N N . SER A 1 83 ? -31.173 -33.405 47.148 1.00 89.12 83 SER A N 1
ATOM 665 C CA . SER A 1 83 ? -30.135 -34.411 47.372 1.00 89.12 83 SER A CA 1
ATOM 666 C C . SER A 1 83 ? -30.251 -35.511 46.321 1.00 89.12 83 SER A C 1
ATOM 668 O O . SER A 1 83 ? -31.305 -36.138 46.173 1.00 89.12 83 SER A O 1
ATOM 670 N N . LEU A 1 84 ? -29.168 -35.754 45.582 1.00 88.81 84 LEU A N 1
ATOM 671 C CA . LEU A 1 84 ? -29.058 -36.856 44.629 1.00 88.81 84 LEU A CA 1
ATOM 672 C C . LEU A 1 84 ? -27.996 -37.847 45.098 1.00 88.81 84 LEU A C 1
ATOM 674 O O . LEU A 1 84 ? -26.849 -37.472 45.321 1.00 88.81 84 LEU A O 1
ATOM 678 N N . THR A 1 85 ? -28.357 -39.124 45.198 1.00 87.44 85 THR A N 1
ATOM 679 C CA . THR A 1 85 ? -27.411 -40.215 45.460 1.00 87.44 85 THR A CA 1
ATOM 680 C C . THR A 1 85 ? -27.286 -41.087 44.221 1.00 87.44 85 THR A C 1
ATOM 682 O O . THR A 1 85 ? -28.230 -41.784 43.853 1.00 87.44 85 THR A O 1
ATOM 685 N N . TYR A 1 86 ? -26.117 -41.072 43.588 1.00 86.62 86 TYR A N 1
ATOM 686 C CA . TYR A 1 86 ? -25.808 -41.889 42.420 1.00 86.62 86 TYR A CA 1
ATOM 687 C C . TYR A 1 86 ? -24.909 -43.070 42.792 1.00 86.62 86 TYR A C 1
ATOM 689 O O . TYR A 1 86 ? -23.870 -42.905 43.438 1.00 86.62 86 TYR A O 1
ATOM 697 N N . THR A 1 87 ? -25.308 -44.270 42.369 1.00 83.25 87 THR A N 1
ATOM 698 C CA . THR A 1 87 ? -24.503 -45.491 42.505 1.00 83.25 87 THR A CA 1
ATOM 699 C C . THR A 1 87 ? -23.935 -45.868 41.142 1.00 83.25 87 THR A C 1
ATOM 701 O O . THR A 1 87 ? -24.679 -46.256 40.244 1.00 83.25 87 THR A O 1
ATOM 704 N N . HIS A 1 88 ? -22.616 -45.752 40.980 1.00 78.75 88 HIS A N 1
ATOM 705 C CA . HIS A 1 88 ? -21.965 -46.078 39.714 1.00 78.75 88 HIS A CA 1
ATOM 706 C C . HIS A 1 88 ? -21.905 -47.609 39.513 1.00 78.75 88 HIS A C 1
ATOM 708 O O . HIS A 1 88 ? -21.471 -48.311 40.427 1.00 78.75 88 HIS A O 1
ATOM 714 N N . PRO A 1 89 ? -22.242 -48.156 38.327 1.00 73.19 89 PRO A N 1
ATOM 715 C CA . PRO A 1 89 ? -22.300 -49.609 38.104 1.00 73.19 89 PRO A CA 1
ATOM 716 C C . PRO A 1 89 ? -20.980 -50.352 38.353 1.00 73.19 89 PRO A C 1
ATOM 718 O O . PRO A 1 89 ? -20.977 -51.519 38.725 1.00 73.19 89 PRO A O 1
ATOM 721 N N . MET A 1 90 ? -19.852 -49.674 38.129 1.00 70.19 90 MET A N 1
ATOM 722 C CA . MET A 1 90 ? -18.503 -50.256 38.209 1.00 70.19 90 MET A CA 1
ATOM 723 C C . MET A 1 90 ? -17.674 -49.768 39.405 1.00 70.19 90 MET A C 1
ATOM 725 O O . MET A 1 90 ? -16.544 -50.214 39.577 1.00 70.19 90 MET A O 1
ATOM 729 N N . VAL A 1 91 ? -18.190 -48.834 40.214 1.00 70.19 91 VAL A N 1
ATOM 730 C CA . VAL A 1 91 ? -17.439 -48.257 41.341 1.00 70.19 91 VAL A CA 1
ATOM 731 C C . VAL A 1 91 ? -18.310 -48.336 42.595 1.00 70.19 91 VAL A C 1
ATOM 733 O O . VAL A 1 91 ? -19.391 -47.754 42.608 1.00 70.19 91 VAL A O 1
ATOM 736 N N . PRO A 1 92 ? -17.857 -48.994 43.678 1.00 65.75 92 PRO A N 1
ATOM 737 C CA . PRO A 1 92 ? -18.667 -49.195 44.885 1.00 65.75 92 PRO A CA 1
ATOM 738 C C . PRO A 1 92 ? -18.921 -47.905 45.688 1.00 65.75 92 PRO A C 1
ATOM 740 O O . PRO A 1 92 ? -19.630 -47.924 46.693 1.00 65.75 92 PRO A O 1
ATOM 743 N N . LYS A 1 93 ? -18.340 -46.774 45.273 1.00 72.94 93 LYS A N 1
ATOM 744 C CA . LYS A 1 93 ? -18.471 -45.482 45.945 1.00 72.94 93 LYS A CA 1
ATOM 745 C C . LYS A 1 93 ? -19.752 -44.781 45.488 1.00 72.94 93 LYS A C 1
ATOM 747 O O . LYS A 1 93 ? -19.921 -44.496 44.304 1.00 72.94 93 LYS A O 1
ATOM 752 N N . LYS A 1 94 ? -20.632 -44.473 46.442 1.00 81.12 94 LYS A N 1
ATOM 753 C CA . LYS A 1 94 ? -21.822 -43.646 46.210 1.00 81.12 94 LYS A CA 1
ATOM 754 C C . LYS A 1 94 ? -21.417 -42.179 46.102 1.00 81.12 94 LYS A C 1
ATOM 756 O O . LYS A 1 94 ? -20.648 -41.693 46.930 1.00 81.12 94 LYS A O 1
ATOM 761 N N . ILE A 1 95 ? -21.940 -41.491 45.095 1.00 82.94 95 ILE A N 1
ATOM 762 C CA . ILE A 1 95 ? -21.776 -40.046 44.920 1.00 82.94 95 ILE A CA 1
ATOM 763 C C . ILE A 1 95 ? -23.026 -39.381 45.481 1.00 82.94 95 ILE A C 1
ATOM 765 O O . ILE A 1 95 ? -24.127 -39.683 45.028 1.00 82.94 95 ILE A O 1
ATOM 769 N N . VAL A 1 96 ? -22.853 -38.505 46.469 1.00 85.75 96 VAL A N 1
ATOM 770 C CA . VAL A 1 96 ? -23.941 -37.728 47.075 1.00 85.75 96 VAL A CA 1
ATOM 771 C C . VAL A 1 96 ? -23.759 -36.270 46.672 1.00 85.75 96 VAL A C 1
ATOM 773 O O . VAL A 1 96 ? -22.684 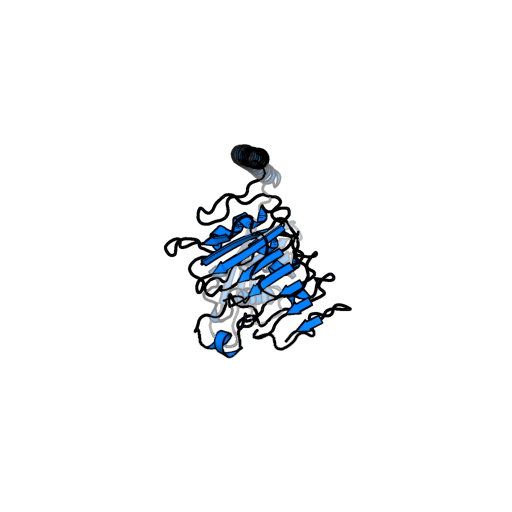-35.703 46.867 1.00 85.75 96 VAL A O 1
ATOM 776 N N . LEU A 1 97 ? -24.792 -35.689 46.069 1.00 86.06 97 LEU A N 1
ATOM 777 C CA . LEU A 1 97 ? -24.838 -34.299 45.633 1.00 86.06 97 LEU A CA 1
ATOM 778 C C . LEU A 1 97 ? -25.962 -33.596 46.376 1.00 86.06 97 LEU A C 1
ATOM 780 O O . LEU A 1 97 ? -27.130 -33.824 46.071 1.00 86.06 97 LEU A O 1
ATOM 784 N N . ASP A 1 98 ? -25.592 -32.736 47.317 1.00 87.50 98 ASP A N 1
ATOM 785 C CA . ASP A 1 98 ? -26.526 -31.895 48.053 1.00 87.50 98 ASP A CA 1
ATOM 786 C C . ASP A 1 98 ? -26.492 -30.480 47.476 1.00 87.50 98 ASP A C 1
ATOM 788 O O . ASP A 1 98 ? -25.481 -29.780 47.547 1.00 87.50 98 ASP A O 1
ATOM 7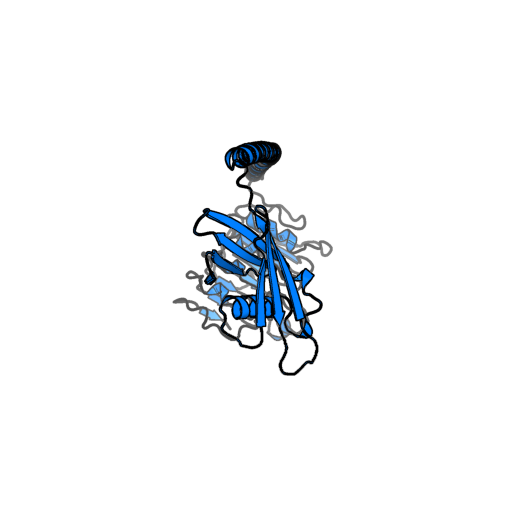92 N N . LEU A 1 99 ? -27.600 -30.077 46.860 1.00 88.31 99 LEU A N 1
ATOM 793 C CA . LEU A 1 99 ? -27.777 -28.774 46.236 1.00 88.31 99 LEU A CA 1
ATOM 794 C C . LEU A 1 99 ? -28.790 -27.971 47.044 1.00 88.31 99 LEU A C 1
ATOM 796 O O . LEU A 1 99 ? -29.962 -28.336 47.134 1.00 88.31 99 LEU A O 1
ATOM 800 N N . ASP A 1 100 ? -28.338 -26.857 47.606 1.00 87.38 100 ASP A N 1
ATOM 801 C CA . ASP A 1 100 ? -29.197 -25.896 48.288 1.00 87.38 100 ASP A CA 1
ATOM 802 C C . ASP A 1 100 ? -29.641 -24.821 47.275 1.00 87.38 100 ASP A C 1
ATOM 804 O O . ASP A 1 100 ? -28.861 -23.949 46.890 1.00 87.38 100 ASP A O 1
ATOM 808 N N . LEU A 1 101 ? -30.898 -24.885 46.822 1.00 88.56 101 LEU A N 1
ATOM 809 C CA . LEU A 1 101 ? -31.498 -23.901 45.917 1.00 88.56 101 LEU A CA 1
ATOM 810 C C . LEU A 1 101 ? -32.141 -22.780 46.734 1.00 88.56 101 LEU A C 1
ATOM 812 O O . LEU A 1 101 ? -33.112 -23.011 47.458 1.00 88.56 101 LEU A O 1
ATOM 816 N N . MET A 1 102 ? -31.629 -21.558 46.612 1.00 85.00 102 MET A N 1
ATOM 817 C CA . MET A 1 102 ? -32.145 -20.402 47.354 1.00 85.00 102 MET A CA 1
ATOM 818 C C . MET A 1 102 ? -33.333 -19.773 46.631 1.00 85.00 102 MET A C 1
ATOM 820 O O . MET A 1 102 ? -33.324 -19.649 45.405 1.00 85.00 102 MET A O 1
ATOM 824 N N . ALA A 1 103 ? -34.342 -19.336 47.385 1.00 83.31 103 ALA A N 1
ATOM 825 C CA . ALA A 1 103 ? -35.448 -18.559 46.845 1.00 83.31 103 ALA A CA 1
ATOM 826 C C . ALA A 1 103 ? -34.927 -17.221 46.311 1.00 83.31 103 ALA A C 1
ATOM 828 O O . ALA A 1 103 ? -34.335 -16.421 47.044 1.00 83.31 103 ALA A O 1
ATOM 829 N N . VAL A 1 104 ? -35.193 -16.948 45.039 1.00 77.94 104 VAL A N 1
ATOM 830 C CA . VAL A 1 104 ? -34.876 -15.669 44.414 1.00 77.94 104 VAL A CA 1
ATOM 831 C C . VAL A 1 104 ? -35.820 -14.625 45.005 1.00 77.94 104 VAL A C 1
ATOM 833 O O . VAL A 1 104 ? -37.008 -14.567 44.673 1.00 77.94 104 VAL A O 1
ATOM 836 N N . ARG A 1 105 ? -35.307 -13.796 45.921 1.00 65.25 105 ARG A N 1
ATOM 837 C CA . ARG A 1 105 ? -36.051 -12.637 46.417 1.00 65.25 105 ARG A CA 1
ATOM 838 C C . ARG A 1 105 ? -36.271 -11.702 45.233 1.00 65.25 105 ARG A C 1
ATOM 840 O O . ARG A 1 105 ? -35.315 -11.145 44.707 1.00 65.25 105 ARG A O 1
ATOM 847 N N . ARG A 1 106 ? -37.528 -11.480 44.840 1.00 55.28 106 ARG A N 1
ATOM 848 C CA . ARG A 1 106 ? -37.890 -10.289 44.059 1.00 55.28 106 ARG A CA 1
ATOM 849 C C . ARG A 1 106 ? -37.785 -9.068 44.982 1.00 55.28 106 ARG A C 1
ATOM 851 O O . ARG A 1 106 ? -38.799 -8.506 45.380 1.00 55.28 106 ARG A O 1
ATOM 858 N N . THR A 1 107 ? -36.574 -8.693 45.394 1.00 44.59 107 THR A N 1
ATOM 859 C CA . THR A 1 107 ? -36.319 -7.313 45.820 1.00 44.59 107 THR A CA 1
ATOM 860 C C . THR A 1 107 ? -36.535 -6.428 44.601 1.00 44.59 107 THR A C 1
ATOM 862 O O . THR A 1 107 ? -36.288 -6.852 43.473 1.00 44.59 107 THR A O 1
ATOM 865 N N . SER A 1 108 ? -37.148 -5.269 44.818 1.00 46.91 108 SER A N 1
ATOM 866 C CA . SER A 1 108 ? -37.776 -4.477 43.766 1.00 46.91 108 SER A CA 1
ATOM 867 C C . SER A 1 108 ? -36.820 -4.247 42.584 1.00 46.91 108 SER A C 1
ATOM 869 O O . SER A 1 108 ? -35.813 -3.557 42.703 1.00 46.91 108 SER A O 1
ATOM 871 N N . ALA A 1 109 ? -37.129 -4.830 41.422 1.00 50.03 109 ALA A N 1
ATOM 872 C CA . ALA A 1 109 ? -36.343 -4.641 40.199 1.00 50.03 109 ALA A CA 1
ATOM 873 C C . ALA A 1 109 ? -36.206 -3.151 39.810 1.00 50.03 109 ALA A C 1
ATOM 875 O O . ALA A 1 109 ? -35.368 -2.787 38.996 1.00 50.03 109 ALA A O 1
ATOM 876 N N . THR A 1 110 ? -37.021 -2.283 40.405 1.00 50.91 110 THR A N 1
ATOM 877 C CA . THR A 1 110 ? -36.996 -0.828 40.284 1.00 50.91 110 THR A CA 1
ATOM 878 C C . THR A 1 110 ? -35.767 -0.168 40.915 1.00 50.91 110 THR A C 1
ATOM 880 O O . THR A 1 110 ? -35.190 0.711 40.280 1.00 50.91 110 THR A O 1
ATOM 883 N N . GLU A 1 111 ? -35.314 -0.584 42.103 1.00 52.50 111 GLU A N 1
ATOM 884 C CA . GLU A 1 111 ? -34.149 0.049 42.754 1.00 52.50 111 GLU A CA 1
ATOM 885 C C . GLU A 1 111 ? -32.841 -0.275 42.019 1.00 52.50 111 GLU A C 1
ATOM 887 O O . GLU A 1 111 ? -32.033 0.621 41.761 1.00 52.50 111 GLU A O 1
ATOM 892 N N . ASP A 1 112 ? -32.665 -1.525 41.588 1.00 56.72 112 ASP A N 1
ATOM 893 C CA . ASP A 1 112 ? -31.478 -1.945 40.836 1.00 56.72 112 ASP A CA 1
ATOM 894 C C . ASP A 1 112 ? -31.414 -1.289 39.449 1.00 56.72 112 ASP A C 1
ATOM 896 O O . ASP A 1 112 ? -30.336 -0.886 39.006 1.00 56.72 112 ASP A O 1
ATOM 900 N N . VAL A 1 113 ? -32.558 -1.103 38.778 1.00 61.75 113 VAL A N 1
ATOM 901 C CA . VAL A 1 113 ? -32.634 -0.406 37.481 1.00 61.75 113 VAL A CA 1
ATOM 902 C C . VAL A 1 113 ? -32.327 1.085 37.625 1.00 61.75 113 VAL A C 1
ATOM 904 O O . VAL A 1 113 ? -31.636 1.644 36.773 1.00 61.75 113 VAL A O 1
ATOM 907 N N . GLU A 1 114 ? -32.758 1.745 38.701 1.00 67.62 114 GLU A N 1
ATOM 908 C CA . GLU A 1 114 ? -32.393 3.144 38.947 1.00 67.62 114 GLU A CA 1
ATOM 909 C C . GLU A 1 114 ? -30.905 3.321 39.270 1.00 67.62 114 GLU A C 1
ATOM 911 O O . GLU A 1 114 ? -30.276 4.288 38.827 1.00 67.62 114 GLU A O 1
ATOM 916 N N . VAL A 1 115 ? -30.324 2.404 40.047 1.00 71.31 115 VAL A N 1
ATOM 917 C CA . VAL A 1 115 ? -28.890 2.410 40.374 1.00 71.31 115 VAL A CA 1
ATOM 918 C C . VAL A 1 115 ? -28.049 2.117 39.130 1.00 71.31 115 VAL A C 1
ATOM 920 O O . VAL A 1 115 ? -27.076 2.829 38.869 1.00 71.31 115 VAL A O 1
ATOM 923 N N . LEU A 1 116 ? -28.443 1.137 38.314 1.00 71.56 116 LEU A N 1
ATOM 924 C CA . LEU A 1 116 ? -27.813 0.862 37.019 1.00 71.56 116 LEU A CA 1
ATOM 925 C C . LEU A 1 116 ? -27.961 2.047 36.062 1.00 71.56 116 LEU A C 1
ATOM 927 O O . LEU A 1 116 ? -26.976 2.464 35.459 1.00 71.56 116 LEU A O 1
ATOM 931 N N . GLY A 1 117 ? -29.146 2.652 35.984 1.00 72.88 117 GLY A N 1
ATOM 932 C CA . GLY A 1 117 ? -29.395 3.839 35.168 1.00 72.88 117 GLY A CA 1
ATOM 933 C C . GLY A 1 117 ? -28.534 5.035 35.579 1.00 72.88 117 GLY A C 1
ATOM 934 O O . GLY A 1 117 ? -28.053 5.768 34.718 1.00 72.88 117 GLY A O 1
ATOM 935 N N . ARG A 1 118 ? -28.279 5.220 36.882 1.00 80.56 118 ARG A N 1
ATOM 936 C CA . ARG A 1 118 ? -27.317 6.221 37.378 1.00 80.56 118 ARG A CA 1
ATOM 937 C C . ARG A 1 118 ? -25.890 5.905 36.927 1.00 80.56 118 ARG A C 1
ATOM 939 O O . ARG A 1 118 ? -25.262 6.765 36.323 1.00 80.56 118 ARG A O 1
ATOM 946 N N . ARG A 1 119 ? -25.419 4.665 37.108 1.00 82.12 119 ARG A N 1
ATOM 947 C CA . ARG A 1 119 ? -24.061 4.256 36.691 1.00 82.12 119 ARG A CA 1
ATOM 948 C C . ARG A 1 119 ? -23.835 4.395 35.186 1.00 82.12 119 ARG A C 1
ATOM 950 O O . ARG A 1 119 ? -22.749 4.793 34.782 1.00 82.12 119 ARG A O 1
ATOM 957 N N . VAL A 1 120 ? -24.841 4.095 34.363 1.00 80.81 120 VAL A N 1
ATOM 958 C CA . VAL A 1 120 ? -24.760 4.276 32.904 1.00 80.81 120 VAL A CA 1
ATOM 959 C C . VAL A 1 120 ? -24.612 5.754 32.551 1.00 80.81 120 VAL A C 1
ATOM 961 O O . VAL A 1 120 ? -23.700 6.096 31.806 1.00 80.81 120 VAL A O 1
ATOM 964 N N . ARG A 1 121 ? -25.416 6.643 33.146 1.00 86.81 121 ARG A N 1
ATOM 965 C CA . ARG A 1 121 ? -25.290 8.095 32.924 1.00 86.81 121 ARG A CA 1
ATOM 966 C C . ARG A 1 121 ? -23.941 8.649 33.385 1.00 86.81 121 ARG A C 1
ATOM 968 O O . ARG A 1 121 ? -23.356 9.495 32.707 1.00 86.81 121 ARG A O 1
ATOM 975 N N . ASP A 1 122 ? -23.423 8.158 34.507 1.00 89.00 122 ASP A N 1
ATOM 976 C CA . ASP A 1 122 ? -22.104 8.552 35.010 1.00 89.00 122 ASP A CA 1
ATOM 977 C C . ASP A 1 122 ? -20.987 8.101 34.053 1.00 89.00 122 ASP A C 1
ATOM 979 O O . ASP A 1 122 ? -20.073 8.875 33.758 1.00 89.00 122 ASP A O 1
ATOM 983 N N . LEU A 1 123 ? -21.087 6.880 33.510 1.00 84.50 123 LEU A N 1
ATOM 984 C CA . LEU A 1 123 ? -20.165 6.359 32.497 1.00 84.50 123 LEU A CA 1
ATOM 985 C C . LEU A 1 123 ? -20.255 7.132 31.177 1.00 84.50 123 LEU A C 1
ATOM 987 O O . LEU A 1 123 ? -19.218 7.478 30.617 1.00 84.50 123 LEU A O 1
ATOM 991 N N . GLU A 1 124 ? -21.457 7.452 30.699 1.00 84.56 124 GLU A N 1
ATOM 992 C CA . GLU A 1 124 ? -21.660 8.277 29.500 1.00 84.56 124 GLU A CA 1
ATOM 993 C C . GLU A 1 124 ? -21.029 9.661 29.670 1.00 84.56 124 GLU A C 1
ATOM 995 O O . GLU A 1 124 ? -20.312 10.138 28.791 1.00 84.56 124 GLU A O 1
ATOM 1000 N N . THR A 1 125 ? -21.219 10.278 30.836 1.00 89.19 125 THR A N 1
ATOM 1001 C CA . THR A 1 125 ? -20.632 11.585 31.150 1.00 89.19 125 THR A CA 1
ATOM 1002 C C . THR A 1 125 ? -19.104 11.509 31.219 1.00 89.19 125 THR A C 1
ATOM 1004 O O . THR A 1 125 ? -18.408 12.394 30.715 1.00 89.19 125 THR A O 1
ATOM 1007 N N . ALA A 1 126 ? -18.550 10.451 31.818 1.00 86.69 126 ALA A N 1
ATOM 1008 C CA . ALA A 1 126 ? -17.106 10.225 31.866 1.00 86.69 126 ALA A CA 1
ATOM 1009 C C . ALA A 1 126 ? -16.513 9.997 30.465 1.00 86.69 126 ALA A C 1
ATOM 1011 O O . ALA A 1 126 ? -15.470 10.569 30.139 1.00 86.69 126 ALA A O 1
ATOM 1012 N N . LEU A 1 127 ? -17.206 9.232 29.618 1.00 85.38 127 LEU A N 1
ATOM 1013 C CA . LEU A 1 127 ? -16.800 8.974 28.239 1.00 85.38 127 LEU A CA 1
ATOM 1014 C C . LEU A 1 127 ? -16.842 10.252 27.393 1.00 85.38 127 LEU A C 1
ATOM 1016 O O . LEU A 1 127 ? -15.889 10.532 26.669 1.00 85.38 127 LEU A O 1
ATOM 1020 N N . GLN A 1 128 ? -17.889 11.074 27.526 1.00 85.62 128 GLN A N 1
ATOM 1021 C CA . GLN A 1 128 ? -17.972 12.373 26.847 1.00 85.62 128 GLN A CA 1
ATOM 1022 C C . GLN A 1 128 ? -16.843 13.318 27.269 1.00 85.62 128 GLN A C 1
ATOM 1024 O O . GLN A 1 128 ? -16.266 14.001 26.423 1.00 85.62 128 GLN A O 1
ATOM 1029 N N . ARG A 1 129 ? -16.468 13.328 28.555 1.00 88.06 129 ARG A N 1
ATOM 1030 C CA . ARG A 1 129 ? -15.317 14.108 29.039 1.00 88.06 129 ARG A CA 1
ATOM 1031 C C . ARG A 1 129 ? -13.996 13.619 28.450 1.00 88.06 129 ARG A C 1
ATOM 1033 O O . ARG A 1 129 ? -13.180 14.446 28.054 1.00 88.06 129 ARG A O 1
ATOM 1040 N N . GLN A 1 130 ? -13.784 12.304 28.361 1.00 86.69 130 GLN A N 1
ATOM 1041 C CA . GLN A 1 130 ? -12.589 11.752 27.713 1.00 86.69 130 GLN A CA 1
ATOM 1042 C C . GLN A 1 130 ? -12.551 12.058 26.215 1.00 86.69 130 GLN A C 1
ATOM 1044 O O . GLN A 1 130 ? -11.498 12.428 25.696 1.00 86.69 130 GLN A O 1
ATOM 1049 N N . LEU A 1 131 ? -13.688 11.963 25.524 1.00 84.75 131 LEU A N 1
ATOM 1050 C CA . LEU A 1 131 ? -13.784 12.304 24.108 1.00 84.75 131 LEU A CA 1
ATOM 1051 C C . LEU A 1 131 ? -13.451 13.783 23.868 1.00 84.75 131 LEU A C 1
ATOM 1053 O O . LEU A 1 131 ? -12.632 14.077 23.005 1.00 84.75 131 LEU A O 1
ATOM 1057 N N . ALA A 1 132 ? -14.000 14.690 24.682 1.00 85.06 132 ALA A N 1
ATOM 1058 C CA . ALA A 1 132 ? -13.697 16.121 24.616 1.00 85.06 132 ALA A CA 1
ATOM 1059 C C . ALA A 1 132 ? -12.224 16.429 24.949 1.00 85.06 132 ALA A C 1
ATOM 1061 O O . ALA A 1 132 ? -11.593 17.267 24.310 1.00 85.06 132 ALA A O 1
ATOM 1062 N N . SER A 1 133 ? -11.646 15.723 25.926 1.00 86.94 133 SER A N 1
ATOM 1063 C CA . SER A 1 133 ? -10.214 15.803 26.244 1.00 86.94 133 SER A CA 1
ATOM 1064 C C . SER A 1 133 ? -9.340 15.344 25.078 1.00 86.94 133 SER A C 1
ATOM 1066 O O . SER A 1 133 ? -8.284 15.926 24.839 1.00 86.94 133 SER A O 1
ATOM 1068 N N . THR A 1 134 ? -9.762 14.301 24.367 1.00 82.56 134 THR A N 1
ATOM 1069 C CA . THR A 1 134 ? -9.004 13.743 23.246 1.00 82.56 134 THR A CA 1
ATOM 1070 C C . THR A 1 134 ? -9.122 14.646 22.021 1.00 82.56 134 THR A C 1
ATOM 1072 O O . THR A 1 134 ? -8.110 14.942 21.388 1.00 82.56 134 THR A O 1
ATOM 1075 N N . SER A 1 135 ? -10.319 15.162 21.721 1.00 82.62 135 SER A N 1
ATOM 1076 C CA . SER A 1 135 ? -10.521 16.111 20.620 1.00 82.62 135 SER A CA 1
ATOM 1077 C C . SER A 1 135 ? -9.743 17.409 20.845 1.00 82.62 135 SER A C 1
ATOM 1079 O O . SER A 1 135 ? -9.093 17.892 19.925 1.00 82.62 135 SER A O 1
ATOM 1081 N N . ALA A 1 136 ? -9.664 17.900 22.088 1.00 86.50 136 ALA A N 1
ATOM 1082 C CA . ALA A 1 136 ? -8.856 19.072 22.434 1.00 86.50 136 ALA A CA 1
ATOM 1083 C C . ALA A 1 136 ? -7.351 18.913 22.127 1.00 86.50 136 ALA A C 1
ATOM 1085 O O . ALA A 1 136 ? -6.659 19.915 21.967 1.00 86.50 136 ALA A O 1
ATOM 1086 N N . ILE A 1 137 ? -6.839 17.680 22.034 1.00 87.62 137 ILE A N 1
ATOM 1087 C CA . ILE A 1 137 ? -5.451 17.387 21.639 1.00 87.62 137 ILE A CA 1
ATOM 1088 C C . ILE A 1 137 ? -5.349 17.145 20.128 1.00 87.62 137 ILE A C 1
ATOM 1090 O O . ILE A 1 137 ? -4.399 17.597 19.487 1.00 87.62 137 ILE A O 1
ATOM 1094 N N . VAL A 1 138 ? -6.315 16.429 19.551 1.00 87.75 138 VAL A N 1
ATOM 1095 C CA . VAL A 1 138 ? -6.298 16.031 18.137 1.00 87.75 138 VAL A CA 1
ATOM 1096 C C . VAL A 1 138 ? -6.579 17.215 17.213 1.00 87.75 138 VAL A C 1
ATOM 1098 O O . VAL A 1 138 ? -5.868 17.382 16.223 1.00 87.75 138 VAL A O 1
ATOM 1101 N N . ASP A 1 139 ? -7.551 18.067 17.536 1.00 89.25 139 ASP A N 1
ATOM 1102 C CA . ASP A 1 139 ? -7.974 19.165 16.660 1.00 89.25 139 ASP A CA 1
ATOM 1103 C C . ASP A 1 139 ? -6.838 20.175 16.386 1.00 89.25 139 ASP A C 1
ATOM 1105 O O . ASP A 1 139 ? -6.608 20.504 15.216 1.00 89.25 139 ASP A O 1
ATOM 1109 N N . PRO A 1 140 ? -6.035 20.610 17.385 1.00 91.56 140 PRO A N 1
ATOM 1110 C CA . PRO A 1 140 ? -4.867 21.457 17.134 1.00 91.56 140 PRO A CA 1
ATOM 1111 C C . PRO A 1 140 ? -3.788 20.777 16.286 1.00 91.56 140 PRO A C 1
ATOM 1113 O O . PRO A 1 140 ? -3.156 21.435 15.461 1.00 91.56 140 PRO A O 1
ATOM 1116 N N . LEU A 1 141 ? -3.568 19.468 16.459 1.00 84.81 141 LEU A N 1
ATOM 1117 C CA . LEU A 1 141 ? -2.592 18.719 15.662 1.00 84.81 141 LEU A CA 1
ATOM 1118 C C . LEU A 1 141 ? -3.037 18.610 14.201 1.00 84.81 141 LEU A C 1
ATOM 1120 O O . LEU A 1 141 ? -2.230 18.826 13.300 1.00 84.81 141 LEU A O 1
ATOM 1124 N N . VAL A 1 142 ? -4.321 18.339 13.958 1.00 88.50 142 VAL A N 1
ATOM 1125 C CA . VAL A 1 142 ? -4.899 18.313 12.606 1.00 88.50 142 VAL A CA 1
ATOM 1126 C C . VAL A 1 142 ? -4.814 19.694 11.954 1.00 88.50 142 VAL A C 1
ATOM 1128 O O . VAL A 1 142 ? -4.454 19.791 10.780 1.00 88.50 142 VAL A O 1
ATOM 1131 N N . SER A 1 143 ? -5.082 20.765 12.707 1.00 91.25 143 SER A N 1
ATOM 1132 C CA . SER A 1 143 ? -4.881 22.136 12.223 1.00 91.25 143 SER A CA 1
ATOM 1133 C C . SER A 1 143 ? -3.420 22.383 11.850 1.00 91.25 143 SER A C 1
ATOM 1135 O O . SER A 1 143 ? -3.139 22.861 10.757 1.00 91.25 143 SER A O 1
ATOM 1137 N N . ARG A 1 144 ? -2.476 21.976 12.707 1.00 91.38 144 ARG A N 1
ATOM 1138 C CA . ARG A 1 144 ? -1.040 22.148 12.461 1.00 91.38 144 ARG A CA 1
ATOM 1139 C C . ARG A 1 144 ? -0.556 21.386 11.228 1.00 91.38 144 ARG A C 1
ATOM 1141 O O . ARG A 1 144 ? 0.301 21.890 10.512 1.00 91.38 144 ARG A O 1
ATOM 1148 N N . ILE A 1 145 ? -1.091 20.192 10.975 1.00 84.69 145 ILE A N 1
ATOM 1149 C CA . ILE A 1 145 ? -0.794 19.428 9.756 1.00 84.69 145 ILE A CA 1
ATOM 1150 C C . ILE A 1 145 ? -1.263 20.202 8.522 1.00 84.69 145 ILE A C 1
ATOM 1152 O O . ILE A 1 145 ? -0.484 20.356 7.586 1.00 84.69 145 ILE A O 1
ATOM 1156 N N . LYS A 1 146 ? -2.486 20.749 8.536 1.00 87.69 146 LYS A N 1
ATOM 1157 C CA . LYS A 1 146 ? -2.988 21.579 7.428 1.00 87.69 146 LYS A CA 1
ATOM 1158 C C . LYS A 1 146 ? -2.135 22.827 7.205 1.00 87.69 146 LYS A C 1
ATOM 1160 O O . LYS A 1 146 ? -1.843 23.153 6.058 1.00 87.69 146 LYS A O 1
ATOM 1165 N N . ASP A 1 147 ? -1.707 23.487 8.279 1.00 89.75 147 ASP A N 1
ATOM 1166 C CA . ASP A 1 147 ? -0.829 24.656 8.186 1.00 89.75 147 ASP A CA 1
ATOM 1167 C C . ASP A 1 147 ? 0.520 24.280 7.556 1.00 89.75 147 ASP A C 1
ATOM 1169 O O . ASP A 1 147 ? 0.975 24.947 6.631 1.00 89.75 147 ASP A O 1
ATOM 1173 N N . LEU A 1 148 ? 1.129 23.171 7.994 1.00 83.25 148 LEU A N 1
ATOM 1174 C CA . LEU A 1 148 ? 2.385 22.660 7.434 1.00 83.25 148 LEU A CA 1
ATOM 1175 C C . LEU A 1 148 ? 2.246 22.266 5.960 1.00 83.25 148 LEU A C 1
ATOM 1177 O O . LEU A 1 148 ? 3.139 22.557 5.169 1.00 83.25 148 LEU A O 1
ATOM 1181 N N . GLU A 1 149 ? 1.137 21.637 5.568 1.00 75.19 149 GLU A N 1
ATOM 1182 C CA . GLU A 1 149 ? 0.835 21.361 4.159 1.00 75.19 149 GLU A CA 1
ATOM 1183 C C . GLU A 1 149 ? 0.705 22.655 3.345 1.00 75.19 149 GLU A C 1
ATOM 1185 O O . GLU A 1 149 ? 1.177 22.712 2.209 1.00 75.19 149 GLU A O 1
ATOM 1190 N N . GLY A 1 150 ? 0.102 23.698 3.922 1.00 79.75 150 GLY A N 1
ATOM 1191 C CA . GLY A 1 150 ? 0.044 25.039 3.340 1.00 79.75 150 GLY A CA 1
ATOM 1192 C C . GLY A 1 150 ? 1.436 25.637 3.143 1.00 79.75 150 GLY A C 1
ATOM 1193 O O . GLY A 1 150 ? 1.780 26.024 2.030 1.00 79.75 150 GLY A O 1
ATOM 1194 N N . THR A 1 151 ? 2.277 25.613 4.179 1.00 77.62 151 THR A N 1
ATOM 1195 C CA . THR A 1 151 ? 3.665 26.092 4.106 1.00 77.62 151 THR A CA 1
ATOM 1196 C C . THR A 1 151 ? 4.487 25.304 3.090 1.00 77.62 151 THR A C 1
ATOM 1198 O O . THR A 1 151 ? 5.275 25.893 2.363 1.00 77.62 151 THR A O 1
ATOM 1201 N N . ILE A 1 152 ? 4.295 23.985 2.979 1.00 70.56 152 ILE A N 1
ATOM 1202 C CA . ILE A 1 152 ? 4.944 23.182 1.934 1.00 70.56 152 ILE A CA 1
ATOM 1203 C C . ILE A 1 152 ? 4.516 23.671 0.548 1.00 70.56 152 ILE A C 1
ATOM 1205 O O . ILE A 1 152 ? 5.378 23.856 -0.301 1.00 70.56 152 ILE A O 1
ATOM 1209 N N . ARG A 1 153 ? 3.225 23.944 0.314 1.00 67.25 153 ARG A N 1
ATOM 1210 C CA . ARG A 1 153 ? 2.750 24.485 -0.975 1.00 67.25 153 ARG A CA 1
ATOM 1211 C C . ARG A 1 153 ? 3.291 25.882 -1.267 1.00 67.25 153 ARG A C 1
ATOM 1213 O O . ARG A 1 153 ? 3.598 26.182 -2.416 1.00 67.25 153 ARG A O 1
ATOM 1220 N N . GLU A 1 154 ? 3.410 26.731 -0.253 1.00 71.38 154 GLU A N 1
ATOM 1221 C CA . GLU A 1 154 ? 4.019 28.057 -0.392 1.00 71.38 154 GLU A CA 1
ATOM 1222 C C . GLU A 1 154 ? 5.511 27.946 -0.711 1.00 71.38 154 GLU A C 1
ATOM 1224 O O . GLU A 1 154 ? 5.981 28.582 -1.650 1.00 71.38 154 GLU A O 1
ATOM 1229 N N . LEU A 1 155 ? 6.244 27.075 -0.012 1.00 62.91 155 LEU A N 1
ATOM 1230 C CA . LEU A 1 155 ? 7.647 26.776 -0.301 1.00 62.91 155 LEU A CA 1
ATOM 1231 C C . LEU A 1 155 ? 7.828 26.147 -1.690 1.00 62.91 155 LEU A C 1
ATOM 1233 O O . LEU A 1 155 ? 8.790 26.480 -2.375 1.00 62.91 155 LEU A O 1
ATOM 1237 N N . GLU A 1 156 ? 6.897 25.299 -2.139 1.00 61.16 156 GLU A N 1
ATOM 1238 C CA . GLU A 1 156 ? 6.838 24.808 -3.523 1.00 61.16 156 GLU A CA 1
ATOM 1239 C C . GLU A 1 156 ? 6.650 25.969 -4.514 1.00 61.16 156 GLU A C 1
ATOM 1241 O O . GLU A 1 156 ? 7.329 26.012 -5.532 1.00 61.16 156 GLU A O 1
ATOM 1246 N N . GLY A 1 157 ? 5.787 26.944 -4.211 1.00 56.91 157 GLY A N 1
ATOM 1247 C CA . GLY A 1 157 ? 5.596 28.138 -5.043 1.00 56.91 157 GLY A CA 1
ATOM 1248 C C . GLY A 1 157 ? 6.789 29.103 -5.037 1.00 56.91 157 GLY A C 1
ATOM 1249 O O . GLY A 1 157 ? 7.041 29.784 -6.030 1.00 56.91 157 GLY A O 1
ATOM 1250 N N . MET A 1 158 ? 7.540 29.154 -3.934 1.00 53.69 158 MET A N 1
ATOM 1251 C CA . MET A 1 158 ? 8.706 30.025 -3.744 1.00 53.69 158 MET A CA 1
ATOM 1252 C C . MET A 1 158 ? 10.023 29.408 -4.234 1.00 53.69 158 MET A C 1
ATOM 1254 O O . MET A 1 158 ? 10.998 30.140 -4.395 1.00 53.69 158 MET A O 1
ATOM 1258 N N . SER A 1 159 ? 10.074 28.097 -4.502 1.00 55.91 159 SER A N 1
ATOM 1259 C CA . SER A 1 159 ? 11.294 27.378 -4.912 1.00 55.91 159 SER A CA 1
ATOM 1260 C C . SER A 1 159 ? 11.836 27.785 -6.293 1.00 55.91 159 SER A C 1
ATOM 1262 O O . SER A 1 159 ? 12.856 27.261 -6.732 1.00 55.91 159 SER A O 1
ATOM 1264 N N . GLY A 1 160 ? 11.190 28.719 -7.002 1.00 54.34 160 GLY A N 1
ATOM 1265 C CA . GLY A 1 160 ? 11.641 29.196 -8.312 1.00 54.34 160 GLY A CA 1
ATOM 1266 C C . GLY A 1 160 ? 11.558 28.136 -9.412 1.00 54.34 160 GLY A C 1
ATOM 1267 O O . GLY A 1 160 ? 12.232 28.269 -10.431 1.00 54.34 160 GLY A O 1
ATOM 1268 N N . GLY A 1 161 ? 10.762 27.080 -9.207 1.00 62.88 161 GLY A N 1
ATOM 1269 C CA . GLY A 1 161 ? 10.686 25.959 -10.135 1.00 62.88 161 GLY A CA 1
ATOM 1270 C C . GLY A 1 161 ? 11.986 25.164 -10.161 1.00 62.88 161 GLY A C 1
ATOM 1271 O O . GLY A 1 161 ? 12.432 24.781 -11.235 1.00 62.88 161 GLY A O 1
ATOM 1272 N N . MET A 1 162 ? 12.627 24.962 -9.008 1.00 64.75 162 MET A N 1
ATOM 1273 C CA . MET A 1 162 ? 13.895 24.249 -8.870 1.00 64.75 162 MET A CA 1
ATOM 1274 C C . MET A 1 162 ? 13.786 23.191 -7.762 1.00 64.75 162 MET A C 1
ATOM 1276 O O . MET A 1 162 ? 13.570 23.498 -6.592 1.00 64.75 162 MET A O 1
ATOM 1280 N N . VAL A 1 163 ? 13.976 21.925 -8.120 1.00 69.94 163 VAL A N 1
ATOM 1281 C CA . VAL A 1 163 ? 13.997 20.769 -7.223 1.00 69.94 163 VAL A CA 1
ATOM 1282 C C . VAL A 1 163 ? 15.436 20.428 -6.864 1.00 69.94 163 VAL A C 1
ATOM 1284 O O . VAL A 1 163 ? 16.248 20.083 -7.723 1.00 69.94 163 VAL A O 1
ATOM 1287 N N . MET A 1 164 ? 15.756 20.464 -5.572 1.00 69.12 164 MET A N 1
ATOM 1288 C CA . MET A 1 164 ? 17.032 19.945 -5.086 1.00 69.12 164 MET A CA 1
ATOM 1289 C C . MET A 1 164 ? 17.050 18.427 -5.231 1.00 69.12 164 MET A C 1
ATOM 1291 O O . MET A 1 164 ? 16.227 17.727 -4.640 1.00 69.12 164 MET A O 1
ATOM 1295 N N . LEU A 1 165 ? 17.991 17.920 -6.027 1.00 67.00 165 LEU A N 1
ATOM 1296 C CA . LEU A 1 165 ? 18.213 16.490 -6.151 1.00 67.00 165 LEU A CA 1
ATOM 1297 C C . LEU A 1 165 ? 19.134 15.986 -5.033 1.00 67.00 165 LEU A C 1
ATOM 1299 O O . LEU A 1 165 ? 19.995 16.716 -4.530 1.00 67.00 165 LEU A O 1
ATOM 1303 N N . PRO A 1 166 ? 18.959 14.728 -4.614 1.00 56.97 166 PRO A N 1
ATOM 1304 C CA . PRO A 1 166 ? 19.728 14.164 -3.521 1.00 56.97 166 PRO A CA 1
ATOM 1305 C C . PRO A 1 166 ? 21.228 14.140 -3.806 1.00 56.97 166 PRO A C 1
ATOM 1307 O O . PRO A 1 166 ? 21.655 13.769 -4.896 1.00 56.97 166 PRO A O 1
ATOM 1310 N N . GLY A 1 167 ? 22.018 14.484 -2.783 1.00 53.00 167 GLY A N 1
ATOM 1311 C CA . GLY A 1 167 ? 23.478 14.502 -2.863 1.00 53.00 167 GLY A CA 1
ATOM 1312 C C . GLY A 1 167 ? 24.138 15.854 -3.045 1.00 53.00 167 GLY A C 1
ATOM 1313 O O . GLY A 1 167 ? 25.321 15.896 -3.363 1.00 53.00 167 GLY A O 1
ATOM 1314 N N . GLY A 1 168 ? 23.394 16.945 -2.851 1.00 49.69 168 GLY A N 1
ATOM 1315 C CA . GLY A 1 168 ? 23.964 18.292 -2.893 1.00 49.69 168 GLY A CA 1
ATOM 1316 C C . GLY A 1 168 ? 24.403 18.729 -4.292 1.00 49.69 168 GLY A C 1
ATOM 1317 O O . GLY A 1 168 ? 25.209 19.647 -4.413 1.00 49.69 168 GLY A O 1
ATOM 1318 N N . GLY A 1 169 ? 23.891 18.073 -5.339 1.00 52.22 169 GLY A N 1
ATOM 1319 C CA . GLY A 1 169 ? 24.014 18.559 -6.710 1.00 52.22 169 GLY A CA 1
ATOM 1320 C C . GLY A 1 169 ? 23.226 19.860 -6.920 1.00 52.22 169 GLY A C 1
ATOM 1321 O O . GLY A 1 169 ? 22.405 20.229 -6.073 1.00 52.22 169 GLY A O 1
ATOM 1322 N N . PRO A 1 170 ? 23.466 20.571 -8.035 1.00 54.09 170 PRO A N 1
ATOM 1323 C CA . PRO A 1 170 ? 22.766 21.808 -8.335 1.00 54.09 170 PRO A CA 1
ATOM 1324 C C . PRO A 1 170 ? 21.251 21.563 -8.429 1.00 54.09 170 PRO A C 1
ATOM 1326 O O . PRO A 1 170 ? 20.830 20.495 -8.894 1.00 54.09 170 PRO A O 1
ATOM 1329 N N . PRO A 1 171 ? 20.428 22.533 -7.992 1.00 63.62 171 PRO A N 1
ATOM 1330 C CA . PRO A 1 171 ? 18.983 22.473 -8.166 1.00 63.62 171 PRO A CA 1
ATOM 1331 C C . PRO A 1 171 ? 18.630 22.180 -9.626 1.00 63.62 171 PRO A C 1
ATOM 1333 O O . PRO A 1 171 ? 19.198 22.772 -10.543 1.00 63.62 171 PRO A O 1
ATOM 1336 N N . CYS A 1 172 ? 17.703 21.252 -9.838 1.00 67.19 172 CYS A N 1
ATOM 1337 C CA . CYS A 1 172 ? 17.212 20.892 -11.159 1.00 67.19 172 CYS A CA 1
ATOM 1338 C C . CYS A 1 172 ? 15.884 21.593 -11.432 1.00 67.19 172 CYS A C 1
ATOM 1340 O O . CYS A 1 172 ? 15.003 21.532 -10.581 1.00 67.19 172 CYS A O 1
ATOM 1342 N N . PRO A 1 173 ? 15.686 22.202 -12.605 1.00 68.56 173 PRO A N 1
ATOM 1343 C CA . PRO A 1 173 ? 14.420 22.837 -12.941 1.00 68.56 173 PRO A CA 1
ATOM 1344 C C . PRO A 1 173 ? 13.217 21.879 -12.826 1.00 68.56 173 PRO A C 1
ATOM 1346 O O . PRO A 1 173 ? 13.306 20.708 -13.196 1.00 68.56 173 PRO A O 1
ATOM 1349 N N . GLU A 1 174 ? 12.066 22.354 -12.359 1.00 69.81 174 GLU A N 1
ATOM 1350 C CA . GLU A 1 174 ? 10.804 21.603 -12.277 1.00 69.81 174 GLU A CA 1
ATOM 1351 C C . GLU A 1 174 ? 10.264 21.213 -13.660 1.00 69.81 174 GLU A C 1
ATOM 1353 O O . GLU A 1 174 ? 9.487 20.261 -13.780 1.00 69.81 174 GLU A O 1
ATOM 1358 N N . ASP A 1 175 ? 10.690 21.920 -14.712 1.00 69.56 175 ASP A N 1
ATOM 1359 C CA . ASP A 1 175 ? 10.416 21.573 -16.103 1.00 69.56 175 ASP A CA 1
ATOM 1360 C C . ASP A 1 175 ? 11.353 20.508 -16.676 1.00 69.56 175 ASP A C 1
ATOM 1362 O O . ASP A 1 175 ? 11.217 20.157 -17.848 1.00 69.56 175 ASP A O 1
ATOM 1366 N N . THR A 1 176 ? 12.239 19.932 -15.858 1.00 73.69 176 THR A N 1
ATOM 1367 C CA . THR A 1 176 ? 13.022 18.756 -16.237 1.00 73.69 176 THR A CA 1
ATOM 1368 C C . THR A 1 176 ? 12.084 17.631 -16.675 1.00 73.69 176 THR A C 1
ATOM 1370 O O . THR A 1 176 ? 11.244 17.143 -15.916 1.00 73.69 176 THR A O 1
ATOM 1373 N N . VAL A 1 177 ? 12.253 17.204 -17.923 1.00 78.06 177 VAL A N 1
ATOM 1374 C CA . VAL A 1 177 ? 11.435 16.188 -18.590 1.00 78.06 177 VAL A CA 1
ATOM 1375 C C . VAL A 1 177 ? 12.068 14.806 -18.486 1.00 78.06 177 VAL A C 1
ATOM 1377 O O . VAL A 1 177 ? 11.348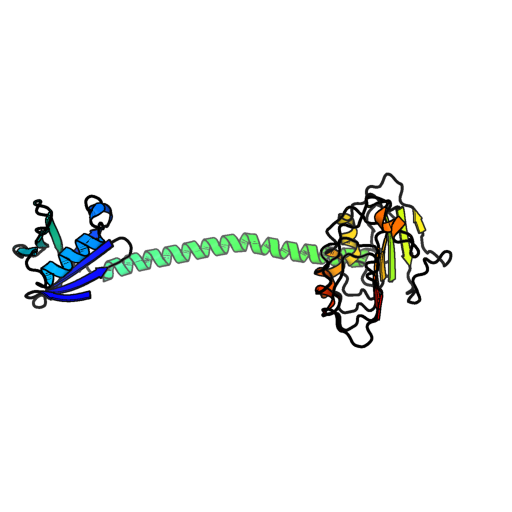 13.808 -18.408 1.00 78.06 177 VAL A O 1
ATOM 1380 N N . THR A 1 178 ? 13.398 14.747 -18.472 1.00 78.00 178 THR A N 1
ATOM 1381 C CA . THR A 1 178 ? 14.164 13.505 -18.389 1.00 78.00 178 THR A CA 1
ATOM 1382 C C . THR A 1 178 ? 15.210 13.612 -17.294 1.00 78.00 178 THR A C 1
ATOM 1384 O O . THR A 1 178 ? 15.973 14.578 -17.263 1.00 78.00 178 THR A O 1
ATOM 1387 N N . VAL A 1 179 ? 15.277 12.597 -16.435 1.00 79.12 179 VAL A N 1
ATOM 1388 C CA . VAL A 1 179 ? 16.336 12.448 -15.434 1.00 79.12 179 VAL A CA 1
ATOM 1389 C C . VAL A 1 179 ? 17.002 11.098 -15.600 1.00 79.12 179 VAL A C 1
ATOM 1391 O O . VAL A 1 179 ? 16.335 10.064 -15.628 1.00 79.12 179 VAL A O 1
ATOM 1394 N N . GLU A 1 180 ? 18.323 11.107 -15.675 1.00 78.19 180 GLU A N 1
ATOM 1395 C CA . GLU A 1 180 ? 19.143 9.911 -15.731 1.00 78.19 180 GLU A CA 1
ATOM 1396 C C . GLU A 1 180 ? 20.129 9.900 -14.573 1.00 78.19 180 GLU A C 1
ATOM 1398 O O . GLU A 1 180 ? 20.920 10.826 -14.387 1.00 78.19 180 GLU A O 1
ATOM 1403 N N . PHE A 1 181 ? 20.101 8.804 -13.825 1.00 77.06 181 PHE A N 1
ATOM 1404 C CA . PHE A 1 181 ? 21.102 8.500 -12.829 1.00 77.06 181 PHE A CA 1
ATOM 1405 C C . PHE A 1 181 ? 21.913 7.283 -13.245 1.00 77.06 181 PHE A C 1
ATOM 1407 O O . PHE A 1 181 ? 21.370 6.204 -13.485 1.00 77.06 181 PHE A O 1
ATOM 1414 N N . VAL A 1 182 ? 23.230 7.444 -13.224 1.00 73.00 182 VAL A N 1
ATOM 1415 C CA . VAL A 1 182 ? 24.195 6.366 -13.411 1.00 73.00 182 VAL A CA 1
ATOM 1416 C C . VAL A 1 182 ? 24.912 6.141 -12.091 1.00 73.00 182 VAL A C 1
ATOM 1418 O O . VAL A 1 182 ? 25.541 7.057 -11.569 1.00 73.00 182 VAL A O 1
ATOM 1421 N N . PHE A 1 183 ? 24.842 4.932 -11.547 1.00 69.19 183 PHE A N 1
ATOM 1422 C CA . PHE A 1 183 ? 25.441 4.560 -10.267 1.00 69.19 183 PHE A CA 1
ATOM 1423 C C . PHE A 1 183 ? 26.762 3.810 -10.453 1.00 69.19 183 PHE A C 1
ATOM 1425 O O . PHE A 1 183 ? 26.941 3.037 -11.396 1.00 69.19 183 PHE A O 1
ATOM 1432 N N . ASN A 1 184 ? 27.698 4.022 -9.527 1.00 64.25 184 ASN A N 1
ATOM 1433 C CA . ASN A 1 184 ? 28.941 3.264 -9.449 1.00 64.25 184 ASN A CA 1
ATOM 1434 C C . ASN A 1 184 ? 28.746 2.027 -8.564 1.00 64.25 184 ASN A C 1
ATOM 1436 O O . ASN A 1 184 ? 29.007 2.065 -7.359 1.00 64.25 184 ASN A O 1
ATOM 1440 N N . GLY A 1 185 ? 28.225 0.944 -9.147 1.00 57.38 185 GLY A N 1
ATOM 1441 C CA . GLY A 1 185 ? 28.017 -0.314 -8.429 1.00 57.38 185 GLY A CA 1
ATOM 1442 C C . GLY A 1 185 ? 27.213 -0.113 -7.143 1.00 57.38 185 GLY A C 1
ATOM 1443 O O . GLY A 1 185 ? 27.672 -0.536 -6.081 1.00 57.38 185 GLY A O 1
ATOM 1444 N N . GLY A 1 186 ? 26.077 0.591 -7.256 1.00 57.28 186 GLY A N 1
ATOM 1445 C CA . GLY A 1 186 ? 25.017 0.722 -6.246 1.00 57.28 186 GLY A CA 1
ATOM 1446 C C . GLY A 1 186 ? 25.266 1.595 -5.015 1.00 57.28 186 GLY A C 1
ATOM 1447 O O . GLY A 1 186 ? 24.307 1.833 -4.284 1.00 57.28 186 GLY A O 1
ATOM 1448 N N . ARG A 1 187 ? 26.488 2.091 -4.773 1.00 55.94 187 ARG A N 1
ATOM 1449 C CA . ARG A 1 187 ? 26.822 2.815 -3.524 1.00 55.94 187 ARG A CA 1
ATOM 1450 C C . ARG A 1 187 ? 26.803 4.337 -3.635 1.00 55.94 187 ARG A C 1
ATOM 1452 O O . ARG A 1 187 ? 26.505 5.013 -2.654 1.00 55.94 187 ARG A O 1
ATOM 1459 N N . SER A 1 188 ? 27.110 4.869 -4.811 1.00 61.12 188 SER A N 1
ATOM 1460 C CA . SER A 1 188 ? 27.083 6.304 -5.091 1.00 61.12 188 SER A CA 1
ATOM 1461 C C . SER A 1 188 ? 26.639 6.564 -6.525 1.00 61.12 188 SER A C 1
ATOM 1463 O O . SER A 1 188 ? 26.829 5.732 -7.418 1.00 61.12 188 SER A O 1
ATOM 1465 N N . ILE A 1 189 ? 26.021 7.724 -6.744 1.00 64.06 189 ILE A N 1
ATOM 1466 C CA . ILE A 1 189 ? 25.727 8.215 -8.088 1.00 64.06 189 ILE A CA 1
ATOM 1467 C C . ILE A 1 189 ? 27.060 8.631 -8.715 1.00 64.06 189 ILE A C 1
ATOM 1469 O O . ILE A 1 189 ? 27.779 9.458 -8.167 1.00 64.06 189 ILE A O 1
ATOM 1473 N N . ARG A 1 190 ? 27.389 8.051 -9.866 1.00 63.56 190 ARG A N 1
ATOM 1474 C CA . ARG A 1 190 ? 28.529 8.430 -10.707 1.00 63.56 190 ARG A CA 1
ATOM 1475 C C . ARG A 1 190 ? 28.202 9.655 -11.553 1.00 63.56 190 ARG A C 1
ATOM 1477 O O . ARG A 1 190 ? 29.044 10.528 -11.748 1.00 63.56 190 ARG A O 1
ATOM 1484 N N . THR A 1 191 ? 26.997 9.693 -12.112 1.00 64.38 191 THR A N 1
ATOM 1485 C CA . THR A 1 191 ? 26.570 10.751 -13.029 1.00 64.38 191 THR A CA 1
ATOM 1486 C C . THR A 1 191 ? 25.080 11.002 -12.880 1.00 64.38 191 THR A C 1
ATOM 1488 O O . THR A 1 191 ? 24.296 10.057 -12.799 1.00 64.38 191 THR A O 1
ATOM 1491 N N . LEU A 1 192 ? 24.713 12.279 -12.850 1.00 70.88 192 LEU A N 1
ATOM 1492 C CA . LEU A 1 192 ? 23.345 12.764 -12.943 1.00 70.88 192 LEU A CA 1
ATOM 1493 C C . LEU A 1 192 ? 23.234 13.631 -14.200 1.00 70.88 192 LEU A C 1
ATOM 1495 O O . LEU A 1 192 ? 23.958 14.621 -14.326 1.00 70.88 192 LEU A O 1
ATOM 1499 N N . ASN A 1 193 ? 22.324 13.257 -15.097 1.00 71.25 193 ASN A N 1
ATOM 1500 C CA . ASN A 1 193 ? 21.984 14.036 -16.281 1.00 71.25 193 ASN A CA 1
ATOM 1501 C C . ASN A 1 193 ? 20.514 14.454 -16.217 1.00 71.25 193 ASN A C 1
ATOM 1503 O O . ASN A 1 193 ? 19.635 13.638 -15.924 1.00 71.25 193 ASN A O 1
ATOM 1507 N N . THR A 1 194 ? 20.240 15.718 -16.524 1.00 69.81 194 THR A N 1
ATOM 1508 C CA . THR A 1 194 ? 18.880 16.250 -16.636 1.00 69.81 194 THR A CA 1
ATOM 1509 C C . THR A 1 194 ? 18.668 16.913 -17.989 1.00 69.81 194 THR A C 1
ATOM 1511 O O . THR A 1 194 ? 19.563 17.561 -18.540 1.00 69.81 194 THR A O 1
ATOM 1514 N N . TYR A 1 195 ? 17.468 16.727 -18.541 1.00 68.75 195 TYR A N 1
ATOM 1515 C CA . TYR A 1 195 ? 17.085 17.272 -19.840 1.00 68.75 195 TYR A CA 1
ATOM 1516 C C . TYR A 1 195 ? 15.672 17.852 -19.784 1.00 68.75 195 TYR A C 1
ATOM 1518 O O . TYR A 1 195 ? 14.760 17.251 -19.214 1.00 68.75 195 TYR A O 1
ATOM 1526 N N . THR A 1 196 ? 15.477 18.997 -20.431 1.00 65.00 196 THR A N 1
ATOM 1527 C CA . THR A 1 196 ? 14.180 19.682 -20.570 1.00 65.00 196 THR A CA 1
ATOM 1528 C C . THR A 1 196 ? 13.407 19.256 -21.827 1.00 65.00 196 THR A C 1
ATOM 1530 O O . THR A 1 196 ? 12.259 19.652 -22.008 1.00 65.00 196 THR A O 1
ATOM 1533 N N . SER A 1 197 ? 13.989 18.408 -22.685 1.00 61.47 197 SER A N 1
ATOM 1534 C CA . SER A 1 197 ? 13.330 17.825 -23.862 1.00 61.47 197 SER A CA 1
ATOM 1535 C C . SER A 1 197 ? 13.107 16.313 -23.722 1.00 61.47 197 SER A C 1
ATOM 1537 O O . SER A 1 197 ? 13.856 15.600 -23.046 1.00 61.47 197 SER A O 1
ATOM 1539 N N . THR A 1 198 ? 12.042 15.810 -24.356 1.00 53.84 198 THR A N 1
ATOM 1540 C CA . THR A 1 198 ? 11.796 14.372 -24.516 1.00 53.84 198 THR A CA 1
ATOM 1541 C C . THR A 1 198 ? 12.702 13.831 -25.628 1.00 53.84 198 THR A C 1
ATOM 1543 O O . THR A 1 198 ? 12.701 14.366 -26.734 1.00 53.84 198 THR A O 1
ATOM 1546 N N . ASN A 1 199 ? 13.445 12.746 -25.385 1.00 52.03 199 ASN A N 1
ATOM 1547 C CA . ASN A 1 199 ? 14.057 11.960 -26.463 1.00 52.03 199 ASN A CA 1
ATOM 1548 C C . ASN A 1 199 ? 13.345 10.594 -26.569 1.00 52.03 199 ASN A C 1
ATOM 1550 O O . ASN A 1 199 ? 13.673 9.679 -25.815 1.00 52.03 199 ASN A O 1
ATOM 1554 N N . PRO A 1 200 ? 12.335 10.450 -27.449 1.00 43.03 200 PRO A N 1
ATOM 1555 C CA . PRO A 1 200 ? 11.519 9.239 -27.547 1.00 43.03 200 PRO A CA 1
ATOM 1556 C C . PRO A 1 200 ? 12.099 8.139 -28.461 1.00 43.03 200 PRO A C 1
ATOM 1558 O O . PRO A 1 200 ? 11.458 7.104 -28.632 1.00 43.03 200 PRO A O 1
ATOM 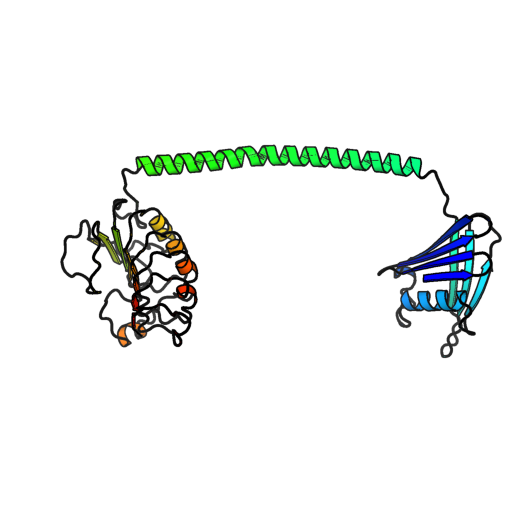1561 N N . SER A 1 201 ? 13.279 8.310 -29.068 1.00 37.66 201 SER A N 1
ATOM 1562 C CA . SER A 1 201 ? 13.760 7.399 -30.121 1.00 37.66 201 SER A CA 1
ATOM 1563 C C . SER A 1 201 ? 15.035 6.639 -29.756 1.00 37.66 201 SER A C 1
ATOM 1565 O O . SER A 1 201 ? 16.139 7.129 -29.973 1.00 37.66 201 SER A O 1
ATOM 1567 N N . GLY A 1 202 ? 14.851 5.391 -29.313 1.00 41.84 202 GLY A N 1
ATOM 1568 C CA . GLY A 1 202 ? 15.873 4.344 -29.307 1.00 41.84 202 GLY A CA 1
ATOM 1569 C C . GLY A 1 202 ? 16.909 4.481 -28.194 1.00 41.84 202 GLY A C 1
ATOM 1570 O O . GLY A 1 202 ? 17.537 5.516 -28.019 1.00 41.84 202 GLY A O 1
ATOM 1571 N N . PHE A 1 203 ? 17.130 3.399 -27.453 1.00 41.84 203 PHE A N 1
ATOM 1572 C CA . PHE A 1 203 ? 18.175 3.301 -26.439 1.00 41.84 203 PHE A CA 1
ATOM 1573 C C . PHE A 1 203 ? 19.564 3.300 -27.112 1.00 41.84 203 PHE A C 1
ATOM 1575 O O . PHE A 1 203 ? 20.204 2.268 -27.289 1.00 41.84 203 PHE A O 1
ATOM 1582 N N . LYS A 1 204 ? 20.017 4.475 -27.551 1.00 38.59 204 LYS A N 1
ATOM 1583 C CA . LYS A 1 204 ? 21.429 4.823 -27.683 1.00 38.59 204 LYS A CA 1
ATOM 1584 C C . LYS A 1 204 ? 21.686 5.844 -26.590 1.00 38.59 204 LYS A C 1
ATOM 1586 O O . LYS A 1 204 ? 21.106 6.923 -26.639 1.00 38.59 204 LYS A O 1
ATOM 1591 N N . ILE A 1 205 ? 22.533 5.503 -25.620 1.00 39.22 205 ILE A N 1
ATOM 1592 C CA . ILE A 1 205 ? 23.121 6.488 -24.704 1.00 39.22 205 ILE A CA 1
ATOM 1593 C C . ILE A 1 205 ? 23.665 7.616 -25.595 1.00 39.22 205 ILE A C 1
ATOM 1595 O O . ILE A 1 205 ? 24.552 7.336 -26.410 1.00 39.22 205 ILE A O 1
ATOM 1599 N N . PRO A 1 206 ? 23.106 8.840 -25.562 1.00 32.84 206 PRO A N 1
ATOM 1600 C CA . PRO A 1 206 ? 23.520 9.880 -26.487 1.00 32.84 206 PRO A CA 1
ATOM 1601 C C . PRO A 1 206 ? 24.929 10.318 -26.103 1.00 32.84 206 PRO A C 1
ATOM 1603 O O . PRO A 1 206 ? 25.130 10.988 -25.096 1.00 32.84 206 PRO A O 1
ATOM 1606 N N . THR A 1 207 ? 25.926 9.947 -26.903 1.00 33.22 207 THR A N 1
ATOM 1607 C CA . THR A 1 207 ? 27.317 10.361 -26.682 1.00 33.22 207 THR A CA 1
ATOM 1608 C C . THR A 1 207 ? 27.556 11.843 -26.960 1.00 33.22 207 THR A C 1
ATOM 1610 O O . THR A 1 207 ? 28.678 12.287 -26.766 1.00 33.22 207 THR A O 1
ATOM 1613 N N . GLN A 1 208 ? 26.554 12.610 -27.409 1.00 36.59 208 GLN A N 1
ATOM 1614 C CA . GLN A 1 208 ? 26.650 14.053 -27.659 1.00 36.59 208 GLN A CA 1
ATOM 1615 C C . GLN A 1 208 ? 25.270 14.624 -28.024 1.00 36.59 208 GLN A C 1
ATOM 1617 O O . GLN A 1 208 ? 24.890 14.540 -29.181 1.00 36.59 208 GLN A O 1
ATOM 1622 N N . TYR A 1 209 ? 24.537 15.215 -27.073 1.00 32.03 209 TYR A N 1
ATOM 1623 C CA . TYR A 1 209 ? 23.569 16.300 -27.323 1.00 32.03 209 TYR A CA 1
ATOM 1624 C C . TYR A 1 209 ? 23.408 17.149 -26.054 1.00 32.03 209 TYR A C 1
ATOM 1626 O O . TYR A 1 209 ? 23.507 16.623 -24.948 1.00 32.03 209 TYR A O 1
ATOM 1634 N N . CYS A 1 210 ? 23.213 18.460 -26.252 1.00 33.59 210 CYS A N 1
ATOM 1635 C CA . CYS A 1 210 ? 23.231 19.550 -25.268 1.00 33.59 210 CYS A CA 1
ATOM 1636 C C . CYS A 1 210 ? 22.733 19.172 -23.864 1.00 33.59 210 CYS A C 1
ATOM 1638 O O . CYS A 1 210 ? 21.544 19.248 -23.561 1.00 33.59 210 CYS A O 1
ATOM 1640 N N . SER A 1 211 ? 23.676 18.838 -22.985 1.00 39.81 211 SER A N 1
ATOM 1641 C CA . SER A 1 211 ? 23.478 18.808 -21.543 1.00 39.81 211 SER A CA 1
ATOM 1642 C C . SER A 1 211 ? 23.239 20.235 -21.045 1.00 39.81 211 SER A C 1
ATOM 1644 O O . SER A 1 211 ? 24.114 21.084 -21.220 1.00 39.81 211 SER A O 1
ATOM 1646 N N . GLN A 1 212 ? 22.116 20.506 -20.378 1.00 45.50 212 GLN A N 1
ATOM 1647 C CA . GLN A 1 212 ? 22.062 21.670 -19.481 1.00 45.50 212 GLN A CA 1
ATOM 1648 C C . GLN A 1 212 ? 22.881 21.433 -18.198 1.00 45.50 212 GLN A C 1
ATOM 1650 O O . GLN A 1 212 ? 23.272 22.390 -17.540 1.00 45.50 212 GLN A O 1
ATOM 1655 N N . GLY A 1 213 ? 23.253 20.183 -17.903 1.00 51.81 213 GLY A N 1
ATOM 1656 C CA . GLY A 1 213 ? 24.301 19.860 -16.940 1.00 51.81 213 GLY A CA 1
ATOM 1657 C C . GLY A 1 213 ? 24.571 18.359 -16.887 1.00 51.81 213 GLY A C 1
ATOM 1658 O O . GLY A 1 213 ? 23.692 17.587 -16.522 1.00 51.81 213 GLY A O 1
ATOM 1659 N N . GLN A 1 214 ? 25.782 17.938 -17.252 1.00 51.78 214 GLN A N 1
ATOM 1660 C CA . GLN A 1 214 ? 26.310 16.639 -16.841 1.00 51.78 214 GLN A CA 1
ATOM 1661 C C . GLN A 1 214 ? 27.004 16.861 -15.502 1.00 51.78 214 GLN A C 1
ATOM 1663 O O . GLN A 1 214 ? 28.046 17.515 -15.449 1.00 51.78 214 GLN A O 1
ATOM 1668 N N . TYR A 1 215 ? 26.420 16.357 -14.416 1.00 51.28 215 TYR A N 1
ATOM 1669 C CA . TYR A 1 215 ? 26.999 16.531 -13.089 1.00 51.28 215 TYR A CA 1
ATOM 1670 C C . TYR A 1 215 ? 27.689 15.240 -12.652 1.00 51.28 215 TYR A C 1
ATOM 1672 O O . TYR A 1 215 ? 27.050 14.207 -12.430 1.00 51.28 215 TYR A O 1
ATOM 1680 N N . ILE A 1 216 ? 29.018 15.294 -12.558 1.00 51.34 216 ILE A N 1
ATOM 1681 C CA . ILE A 1 216 ? 29.821 14.217 -11.980 1.00 51.34 216 ILE A CA 1
ATOM 1682 C C . ILE A 1 216 ? 29.823 14.439 -10.474 1.00 51.34 216 ILE A C 1
ATOM 1684 O O . ILE A 1 216 ? 30.390 15.412 -9.980 1.00 51.34 216 ILE A O 1
ATOM 1688 N N . ILE A 1 217 ? 29.155 13.552 -9.747 1.00 51.72 217 ILE A N 1
ATOM 1689 C CA . ILE A 1 217 ? 29.093 13.641 -8.292 1.00 51.72 217 ILE A CA 1
ATOM 1690 C C . ILE A 1 217 ? 30.415 13.088 -7.723 1.00 51.72 217 ILE A C 1
ATOM 1692 O O . ILE A 1 217 ? 30.850 12.016 -8.156 1.00 51.72 217 ILE A O 1
ATOM 1696 N N . PRO A 1 218 ? 31.086 13.795 -6.789 1.00 41.03 218 PRO A N 1
ATOM 1697 C CA . PRO A 1 218 ? 32.336 13.331 -6.191 1.00 41.03 218 PRO A CA 1
ATOM 1698 C C . PRO A 1 218 ? 32.182 11.939 -5.568 1.00 41.03 218 PRO A C 1
ATOM 1700 O O . PRO A 1 218 ? 31.188 11.675 -4.891 1.00 41.03 218 PRO A O 1
ATOM 1703 N N . TYR A 1 219 ? 33.186 11.073 -5.759 1.00 40.91 219 TYR A N 1
ATOM 1704 C CA . TYR A 1 219 ? 33.173 9.657 -5.356 1.00 40.91 219 TYR A CA 1
ATOM 1705 C C . TYR A 1 219 ? 32.814 9.413 -3.877 1.00 40.91 219 TYR A C 1
ATOM 1707 O O . TYR A 1 219 ? 32.260 8.359 -3.562 1.00 40.91 219 TYR A O 1
ATOM 1715 N N . ASP A 1 220 ? 33.059 10.395 -3.007 1.00 40.06 220 ASP A N 1
ATOM 1716 C CA . ASP A 1 220 ? 32.827 10.316 -1.559 1.00 40.06 220 ASP A CA 1
ATOM 1717 C C . ASP A 1 220 ? 31.383 10.653 -1.139 1.00 40.06 220 ASP A C 1
ATOM 1719 O O . ASP A 1 220 ? 31.003 10.471 0.020 1.00 40.06 220 ASP A O 1
ATOM 1723 N N . SER A 1 221 ? 30.540 11.109 -2.072 1.00 48.28 221 SER A N 1
ATOM 1724 C CA . SER A 1 221 ? 29.122 11.374 -1.804 1.00 48.28 221 SER A CA 1
ATOM 1725 C C . SER A 1 221 ? 28.332 10.063 -1.843 1.00 48.28 221 SER A C 1
ATOM 1727 O O . SER A 1 221 ? 27.849 9.628 -2.892 1.00 48.28 221 SER A O 1
ATOM 1729 N N . ILE A 1 222 ? 28.188 9.407 -0.690 1.00 46.88 222 ILE A N 1
ATOM 1730 C CA . ILE A 1 222 ? 27.307 8.240 -0.530 1.00 46.88 222 ILE A CA 1
ATOM 1731 C C . ILE A 1 222 ? 25.854 8.727 -0.569 1.00 46.88 222 ILE A C 1
ATOM 1733 O O . ILE A 1 222 ? 25.236 9.023 0.454 1.00 46.88 222 ILE A O 1
ATOM 1737 N N . ILE A 1 223 ? 25.294 8.847 -1.768 1.00 54.38 223 ILE A N 1
ATOM 1738 C CA . ILE A 1 223 ? 23.887 9.204 -1.940 1.00 54.38 223 ILE A CA 1
ATOM 1739 C C . ILE A 1 223 ? 23.075 7.917 -1.895 1.00 54.38 223 ILE A C 1
ATOM 1741 O O . ILE A 1 223 ? 23.020 7.156 -2.860 1.00 54.38 223 ILE A O 1
ATOM 1745 N N . SER A 1 224 ? 22.445 7.667 -0.749 1.00 56.28 224 SER A N 1
ATOM 1746 C CA . SER A 1 224 ? 21.489 6.571 -0.598 1.00 56.28 224 SER A CA 1
ATOM 1747 C C . SER A 1 224 ? 20.289 6.767 -1.531 1.00 56.28 224 SER A C 1
ATOM 1749 O O . SER A 1 224 ? 19.767 7.875 -1.642 1.00 56.28 224 SER A O 1
ATOM 1751 N N . ILE A 1 225 ? 19.764 5.686 -2.124 1.00 56.91 225 ILE A N 1
ATOM 1752 C CA . ILE A 1 225 ? 18.501 5.720 -2.893 1.00 56.91 225 ILE A CA 1
ATOM 1753 C C . ILE A 1 225 ? 17.336 6.279 -2.074 1.00 56.91 225 ILE A C 1
ATOM 1755 O O . ILE A 1 225 ? 16.427 6.879 -2.640 1.00 56.91 225 ILE A O 1
ATOM 1759 N N . LYS A 1 226 ? 17.366 6.168 -0.739 1.00 60.84 226 LYS A N 1
ATOM 1760 C CA . LYS A 1 226 ? 16.355 6.796 0.129 1.00 60.84 226 LYS A CA 1
ATOM 1761 C C . LYS A 1 226 ? 16.213 8.297 -0.132 1.00 60.84 226 LYS A C 1
ATOM 1763 O O . LYS A 1 226 ? 15.130 8.846 0.052 1.00 60.84 226 LYS A O 1
ATOM 1768 N N . SER A 1 227 ? 17.277 8.936 -0.598 1.00 62.00 227 SER A N 1
ATOM 1769 C CA . SER A 1 227 ? 17.302 10.350 -0.937 1.00 62.00 227 SER A CA 1
ATOM 1770 C C . SER A 1 227 ? 16.596 10.647 -2.280 1.00 62.00 227 SER A C 1
ATOM 1772 O O . SER A 1 227 ? 16.142 11.766 -2.487 1.00 62.00 227 SER A O 1
ATOM 1774 N N . LEU A 1 228 ? 16.380 9.651 -3.159 1.00 71.69 228 LEU A N 1
ATOM 1775 C CA . LEU A 1 228 ? 15.620 9.790 -4.419 1.00 71.69 228 LEU A CA 1
ATOM 1776 C C . LEU A 1 228 ? 14.105 9.989 -4.217 1.00 71.69 228 LEU A C 1
ATOM 1778 O O . LEU A 1 228 ? 13.399 10.279 -5.179 1.00 71.69 228 LEU A O 1
ATOM 1782 N N . ARG A 1 229 ? 13.583 9.911 -2.982 1.00 71.69 229 ARG A N 1
ATOM 1783 C CA . ARG A 1 229 ? 12.158 10.173 -2.681 1.00 71.69 229 ARG A CA 1
ATOM 1784 C C . ARG A 1 229 ? 11.689 11.564 -3.117 1.00 71.69 229 ARG A C 1
ATOM 1786 O O . ARG A 1 229 ? 10.501 11.752 -3.347 1.00 71.69 229 ARG A O 1
ATOM 1793 N N . GLN A 1 230 ? 12.606 12.522 -3.244 1.00 72.94 230 GLN A N 1
ATOM 1794 C CA . GLN A 1 230 ? 12.317 13.882 -3.704 1.00 72.94 230 GLN A CA 1
ATOM 1795 C C . GLN A 1 230 ? 12.030 13.966 -5.214 1.00 72.94 230 GLN A C 1
ATOM 1797 O O . GLN A 1 230 ? 11.473 14.959 -5.671 1.00 72.94 230 GLN A O 1
ATOM 1802 N N . LEU A 1 231 ? 12.315 12.919 -6.000 1.00 76.31 231 LEU A N 1
ATOM 1803 C CA . LEU A 1 231 ? 12.024 12.904 -7.442 1.00 76.31 231 LEU A CA 1
ATOM 1804 C C . LEU A 1 231 ? 10.536 13.057 -7.765 1.00 76.31 231 LEU A C 1
ATOM 1806 O O . LEU A 1 231 ? 10.189 13.535 -8.842 1.00 76.31 231 LEU A O 1
ATOM 1810 N N . LYS A 1 232 ? 9.651 12.730 -6.818 1.00 76.12 232 LYS A N 1
ATOM 1811 C CA . LYS A 1 232 ? 8.207 12.944 -6.960 1.00 76.12 232 LYS A CA 1
ATOM 1812 C C . LYS A 1 232 ? 7.808 14.404 -7.179 1.00 76.12 232 LYS A C 1
ATOM 1814 O O . LYS A 1 232 ? 6.741 14.657 -7.726 1.00 76.12 232 LYS A O 1
ATOM 1819 N N . TYR A 1 233 ? 8.657 15.353 -6.783 1.00 77.00 233 TYR A N 1
ATOM 1820 C CA . TYR A 1 233 ? 8.414 16.781 -6.985 1.00 77.00 233 TYR A CA 1
ATOM 1821 C C . TYR A 1 233 ? 8.683 17.236 -8.428 1.00 77.00 233 TYR A C 1
ATOM 1823 O O . TYR A 1 233 ? 8.245 18.315 -8.815 1.00 77.00 233 TYR A O 1
ATOM 1831 N N . LEU A 1 234 ? 9.324 16.411 -9.267 1.00 79.06 234 LEU A N 1
ATOM 1832 C CA . LEU A 1 234 ? 9.531 16.702 -10.688 1.00 79.06 234 LEU A CA 1
ATOM 1833 C C . LEU A 1 234 ? 8.248 16.458 -11.495 1.00 79.06 234 LEU A C 1
ATOM 1835 O O . LEU A 1 234 ? 8.123 15.472 -12.229 1.00 79.06 234 LEU A O 1
ATOM 1839 N N . LYS A 1 235 ? 7.283 17.373 -11.365 1.00 77.88 235 LYS A N 1
ATOM 1840 C CA . LYS A 1 235 ? 5.923 17.264 -11.929 1.00 77.88 235 LYS A CA 1
ATOM 1841 C C . LYS A 1 235 ? 5.898 17.083 -13.457 1.00 77.88 235 LYS A C 1
ATOM 1843 O O . LYS A 1 235 ? 4.926 16.542 -13.977 1.00 77.88 235 LYS A O 1
ATOM 1848 N N . ARG A 1 236 ? 6.953 17.488 -14.181 1.00 82.44 236 ARG A N 1
ATOM 1849 C CA . ARG A 1 236 ? 7.077 17.344 -15.649 1.00 82.44 236 ARG A CA 1
ATOM 1850 C C . ARG A 1 236 ? 8.005 16.214 -16.109 1.00 82.44 236 ARG A C 1
ATOM 1852 O O . ARG A 1 236 ? 8.134 16.004 -17.314 1.00 82.44 236 ARG A O 1
ATOM 1859 N N . CYS A 1 237 ? 8.607 15.461 -15.188 1.00 86.00 237 CYS A N 1
ATOM 1860 C CA . CYS A 1 237 ? 9.518 14.371 -15.530 1.00 86.00 237 CYS A CA 1
ATOM 1861 C C . CYS A 1 237 ? 8.747 13.187 -16.125 1.00 86.00 237 CYS A C 1
ATOM 1863 O O . CYS A 1 237 ? 8.088 12.442 -15.409 1.00 86.00 237 CYS A O 1
ATOM 1865 N N . THR A 1 238 ? 8.831 13.018 -17.442 1.00 88.62 238 THR A N 1
ATOM 1866 C CA . THR A 1 238 ? 8.183 11.924 -18.187 1.00 88.62 238 THR A CA 1
ATOM 1867 C C . THR A 1 238 ? 9.103 10.723 -18.385 1.00 88.62 238 THR A C 1
ATOM 1869 O O . THR A 1 238 ? 8.613 9.622 -18.640 1.00 88.62 238 THR A O 1
ATOM 1872 N N . THR A 1 239 ? 10.416 10.920 -18.244 1.00 85.31 239 THR A N 1
ATOM 1873 C CA . THR A 1 239 ? 11.428 9.884 -18.455 1.00 85.31 239 THR A CA 1
ATOM 1874 C C . THR A 1 239 ? 12.340 9.772 -17.243 1.00 85.31 239 THR A C 1
ATOM 1876 O O . THR A 1 239 ? 13.051 10.720 -16.909 1.00 85.31 239 THR A O 1
ATOM 1879 N N . LEU A 1 240 ? 12.374 8.592 -16.625 1.00 87.00 240 LEU A N 1
ATOM 1880 C CA . LEU A 1 240 ? 13.295 8.279 -15.535 1.00 87.00 240 LEU A CA 1
ATOM 1881 C C . LEU A 1 240 ? 14.206 7.122 -15.942 1.00 87.00 240 LEU A C 1
ATOM 1883 O O . LEU A 1 240 ? 13.731 6.026 -16.240 1.00 87.00 240 LEU A O 1
ATOM 1887 N N . CYS A 1 241 ? 15.514 7.366 -15.932 1.00 82.50 241 CYS A N 1
ATOM 1888 C CA . CYS A 1 241 ? 16.534 6.353 -16.155 1.00 82.50 241 CYS A CA 1
ATOM 1889 C C . CYS A 1 241 ? 17.352 6.134 -14.884 1.00 82.50 241 CYS A C 1
ATOM 1891 O O . CYS A 1 241 ? 17.907 7.065 -14.300 1.00 82.50 241 CYS A O 1
ATOM 1893 N N . LEU A 1 242 ? 17.414 4.878 -14.468 1.00 81.06 242 LEU A N 1
ATOM 1894 C CA . LEU A 1 242 ? 18.137 4.390 -13.316 1.00 81.06 242 LEU A CA 1
ATOM 1895 C C . LEU A 1 242 ? 19.083 3.274 -13.798 1.00 81.06 242 LEU A C 1
ATOM 1897 O O . LEU A 1 242 ? 18.673 2.124 -13.913 1.00 81.06 242 LEU A O 1
ATOM 1901 N N . ALA A 1 243 ? 20.353 3.594 -14.066 1.00 76.44 243 ALA A N 1
ATOM 1902 C CA . ALA A 1 243 ? 21.389 2.642 -14.463 1.00 76.44 243 ALA A CA 1
ATOM 1903 C C . ALA A 1 243 ? 22.449 2.367 -13.374 1.00 76.44 243 ALA A C 1
ATOM 1905 O O . ALA A 1 243 ? 22.858 3.269 -12.645 1.00 76.44 243 ALA A O 1
ATOM 1906 N N . GLY A 1 244 ? 22.961 1.133 -13.291 1.00 69.25 244 GLY A N 1
ATOM 1907 C CA . GLY A 1 244 ? 24.121 0.791 -12.442 1.00 69.25 244 GLY A CA 1
ATOM 1908 C C . GLY A 1 244 ? 23.807 0.486 -10.969 1.00 69.25 244 GLY A C 1
ATOM 1909 O O . GLY A 1 244 ? 24.678 0.607 -10.099 1.00 69.25 244 GLY A O 1
ATOM 1910 N N . PHE A 1 245 ? 22.557 0.136 -10.667 1.00 68.12 245 PHE A N 1
ATOM 1911 C CA . PHE A 1 245 ? 22.070 -0.087 -9.307 1.00 68.12 245 PHE A CA 1
ATOM 1912 C C . PHE A 1 245 ? 22.263 -1.537 -8.862 1.00 68.12 245 PHE A C 1
ATOM 1914 O O . PHE A 1 245 ? 21.811 -2.448 -9.548 1.00 68.12 245 PHE A O 1
ATOM 1921 N N . CYS A 1 246 ? 22.850 -1.764 -7.682 1.00 56.12 246 CYS A N 1
ATOM 1922 C CA . CYS A 1 246 ? 22.980 -3.118 -7.127 1.00 56.12 246 CYS A CA 1
ATOM 1923 C C . CYS A 1 246 ? 22.527 -3.288 -5.666 1.00 56.12 246 CYS A C 1
ATOM 1925 O O . CYS A 1 246 ? 22.142 -4.392 -5.302 1.00 56.12 246 CYS A O 1
ATOM 1927 N N . ASP A 1 247 ? 22.448 -2.221 -4.858 1.00 59.00 247 ASP A N 1
ATOM 1928 C CA . ASP A 1 247 ? 22.351 -2.360 -3.390 1.00 59.00 247 ASP A CA 1
ATOM 1929 C C . ASP A 1 247 ? 21.033 -1.843 -2.759 1.00 59.00 247 ASP A C 1
ATOM 1931 O O . ASP A 1 247 ? 20.995 -1.553 -1.565 1.00 59.00 247 ASP A O 1
ATOM 1935 N N . SER A 1 248 ? 19.922 -1.722 -3.501 1.00 61.84 248 SER A N 1
ATOM 1936 C CA . SER A 1 248 ? 18.654 -1.231 -2.920 1.00 61.84 248 SER A CA 1
ATOM 1937 C C . SER A 1 248 ? 17.408 -1.969 -3.421 1.00 61.84 248 SER A C 1
ATOM 1939 O O . SER A 1 248 ? 17.222 -2.066 -4.634 1.00 61.84 248 SER A O 1
ATOM 1941 N N . PRO A 1 249 ? 16.529 -2.431 -2.512 1.00 61.09 249 PRO A N 1
ATOM 1942 C CA . PRO A 1 249 ? 15.280 -3.101 -2.870 1.00 61.09 249 PRO A CA 1
ATOM 1943 C C . PRO A 1 249 ? 14.060 -2.163 -2.970 1.00 61.09 249 PRO A C 1
ATOM 1945 O O . PRO A 1 249 ? 13.040 -2.574 -3.517 1.00 61.09 249 PRO A O 1
ATOM 1948 N N . ASP A 1 250 ? 14.115 -0.929 -2.443 1.00 76.12 250 ASP A N 1
ATOM 1949 C CA . ASP A 1 250 ? 12.931 -0.053 -2.360 1.00 76.12 250 ASP A CA 1
ATOM 1950 C C . ASP A 1 250 ? 12.903 1.024 -3.459 1.00 76.12 250 ASP A C 1
ATOM 1952 O O . ASP A 1 250 ? 13.574 2.054 -3.367 1.00 76.12 250 ASP A O 1
ATOM 1956 N N . PHE A 1 251 ? 12.074 0.782 -4.477 1.00 81.75 251 PHE A N 1
ATOM 1957 C CA . PHE A 1 251 ? 11.748 1.717 -5.562 1.00 81.75 251 PHE A CA 1
ATOM 1958 C C . PHE A 1 251 ? 10.302 2.235 -5.480 1.00 81.75 251 PHE A C 1
ATOM 1960 O O . PHE A 1 251 ? 9.794 2.825 -6.432 1.00 81.75 251 PHE A O 1
ATOM 1967 N N . SER A 1 252 ? 9.623 2.048 -4.340 1.00 85.56 252 SER A N 1
ATOM 1968 C CA . SER A 1 252 ? 8.200 2.386 -4.183 1.00 85.56 252 SER A CA 1
ATOM 1969 C C . SER A 1 252 ? 7.873 3.854 -4.466 1.00 85.56 252 SER A C 1
ATOM 1971 O O . SER A 1 252 ? 6.792 4.150 -4.973 1.00 85.56 252 SER A O 1
ATOM 1973 N N . PHE A 1 253 ? 8.822 4.763 -4.214 1.00 83.69 253 PHE A N 1
ATOM 1974 C CA . PHE A 1 253 ? 8.678 6.196 -4.486 1.00 83.69 253 PHE A CA 1
ATOM 1975 C C . PHE A 1 253 ? 8.411 6.501 -5.969 1.00 83.69 253 PHE A C 1
ATOM 1977 O O . PHE A 1 253 ? 7.764 7.501 -6.274 1.00 83.69 253 PHE A O 1
ATOM 1984 N N . ILE A 1 254 ? 8.867 5.645 -6.895 1.00 88.69 254 ILE A N 1
ATOM 1985 C CA . ILE A 1 254 ? 8.614 5.818 -8.333 1.00 88.69 254 ILE A CA 1
ATOM 1986 C C . ILE A 1 254 ? 7.110 5.733 -8.607 1.00 88.69 254 ILE A C 1
ATOM 1988 O O . ILE A 1 254 ? 6.612 6.464 -9.454 1.00 88.69 254 ILE A O 1
ATOM 1992 N N . GLY A 1 255 ? 6.362 4.933 -7.838 1.00 90.00 255 GLY A N 1
ATOM 1993 C CA . GLY A 1 255 ? 4.903 4.832 -7.939 1.00 90.00 255 GLY A CA 1
ATOM 1994 C C . GLY A 1 255 ? 4.146 6.142 -7.662 1.00 90.00 255 GLY A C 1
ATOM 1995 O O . GLY A 1 255 ? 2.967 6.238 -7.998 1.00 90.00 255 GLY A O 1
ATOM 1996 N N . GLU A 1 256 ? 4.796 7.157 -7.079 1.00 89.94 256 GLU A N 1
ATOM 1997 C CA . GLU A 1 256 ? 4.228 8.502 -6.898 1.00 89.94 256 GLU A CA 1
ATOM 1998 C C . GLU A 1 256 ? 4.361 9.374 -8.169 1.00 89.94 256 GLU A C 1
ATOM 2000 O O . GLU A 1 256 ? 3.619 10.343 -8.327 1.00 89.94 256 GLU A O 1
ATOM 2005 N N . MET A 1 257 ? 5.244 9.018 -9.113 1.00 89.62 257 MET A N 1
ATOM 2006 C CA . MET A 1 257 ? 5.540 9.773 -10.343 1.00 89.62 257 MET A CA 1
ATOM 2007 C C . MET A 1 257 ? 4.584 9.415 -11.497 1.00 89.62 257 MET A C 1
ATOM 2009 O O . MET A 1 257 ? 4.993 8.949 -12.561 1.00 89.62 257 MET A O 1
ATOM 2013 N N . LYS A 1 258 ? 3.280 9.629 -11.296 1.00 91.69 258 LYS A N 1
ATOM 2014 C CA . LYS A 1 258 ? 2.192 9.211 -12.214 1.00 91.69 258 LYS A CA 1
ATOM 2015 C C . LYS A 1 258 ? 2.268 9.800 -13.632 1.00 91.69 258 LYS A C 1
ATOM 2017 O O . LYS A 1 258 ? 1.585 9.326 -14.541 1.00 91.69 258 LYS A O 1
ATOM 2022 N N . GLN A 1 259 ? 3.073 10.838 -13.822 1.00 89.69 259 GLN A N 1
ATOM 2023 C CA . GLN A 1 259 ? 3.348 11.482 -15.104 1.00 89.69 259 GLN A CA 1
ATOM 2024 C C . GLN A 1 259 ? 4.334 10.703 -15.997 1.00 89.69 259 GLN A C 1
ATOM 2026 O O . GLN A 1 259 ? 4.507 11.067 -17.161 1.00 89.69 259 GLN A O 1
ATOM 2031 N N . LEU A 1 260 ? 5.003 9.667 -15.471 1.00 92.06 260 LEU A N 1
ATOM 2032 C CA . LEU A 1 260 ? 6.010 8.911 -16.215 1.00 92.06 260 LEU A CA 1
ATOM 2033 C C . LEU A 1 260 ? 5.411 8.204 -17.436 1.00 92.06 260 LEU A C 1
ATOM 2035 O O . LEU A 1 260 ? 4.389 7.523 -17.356 1.00 92.06 260 LEU A O 1
ATOM 2039 N N . GLN A 1 261 ? 6.115 8.336 -18.556 1.00 92.31 261 GLN A N 1
ATOM 2040 C CA . GLN A 1 261 ? 5.839 7.678 -19.832 1.00 92.31 261 GLN A CA 1
ATOM 2041 C C . GLN A 1 261 ? 6.930 6.660 -20.185 1.00 92.31 261 GLN A C 1
ATOM 2043 O O . GLN A 1 261 ? 6.649 5.649 -20.831 1.00 92.31 261 GLN A O 1
ATOM 2048 N N . TYR A 1 262 ? 8.163 6.904 -19.734 1.00 88.12 262 TYR A N 1
ATOM 2049 C CA . TYR A 1 262 ? 9.326 6.071 -20.012 1.00 88.12 262 TYR A CA 1
ATOM 2050 C C . TYR A 1 262 ? 10.073 5.779 -18.711 1.00 88.12 262 TYR A C 1
ATOM 2052 O O . TYR A 1 262 ? 10.475 6.698 -17.992 1.00 88.12 262 TYR A O 1
ATOM 2060 N N . LEU A 1 263 ? 10.272 4.499 -18.413 1.00 90.75 263 LEU A N 1
ATOM 2061 C CA . LEU A 1 263 ? 10.974 4.055 -17.216 1.00 90.75 263 LEU A CA 1
ATOM 2062 C C . LEU A 1 263 ? 12.051 3.039 -17.582 1.00 90.75 263 LEU A C 1
ATOM 2064 O O . LEU A 1 263 ? 11.762 1.977 -18.127 1.00 90.75 263 LEU A O 1
ATOM 2068 N N . TYR A 1 264 ? 13.290 3.350 -17.228 1.00 85.06 264 TYR A N 1
ATOM 2069 C CA . TYR A 1 264 ? 14.431 2.475 -17.447 1.00 85.06 264 TYR A CA 1
ATOM 2070 C C . TYR A 1 264 ? 15.075 2.180 -16.102 1.00 85.06 264 TYR A C 1
ATOM 2072 O O . TYR A 1 264 ? 15.557 3.091 -15.435 1.00 85.06 264 TYR A O 1
ATOM 2080 N N . ILE A 1 265 ? 15.085 0.914 -15.699 1.00 84.44 265 ILE A N 1
ATOM 2081 C CA . ILE A 1 265 ? 15.827 0.434 -14.536 1.00 84.44 265 ILE A CA 1
ATOM 2082 C C . ILE A 1 265 ? 16.773 -0.646 -15.038 1.00 84.44 265 ILE A C 1
ATOM 2084 O O . ILE A 1 265 ? 16.341 -1.717 -15.449 1.00 84.44 265 ILE A O 1
ATOM 2088 N N . THR A 1 266 ? 18.068 -0.348 -15.051 1.00 77.75 266 THR A N 1
ATOM 2089 C CA . THR A 1 266 ? 19.083 -1.204 -15.666 1.00 77.75 266 THR A CA 1
ATOM 2090 C C . THR A 1 266 ? 20.227 -1.489 -14.701 1.00 77.75 266 THR A C 1
ATOM 2092 O O . THR A 1 266 ? 20.640 -0.639 -13.903 1.00 77.75 266 THR A O 1
ATOM 2095 N N . SER A 1 267 ? 20.763 -2.708 -14.760 1.00 72.38 267 SER A N 1
ATOM 2096 C CA . SER A 1 267 ? 21.869 -3.122 -13.886 1.00 72.38 267 SER A CA 1
ATOM 2097 C C . SER A 1 267 ? 23.212 -2.482 -14.237 1.00 72.38 267 SER A C 1
ATOM 2099 O O . SER A 1 267 ? 24.070 -2.369 -13.364 1.00 72.38 267 SER A O 1
ATOM 2101 N N . HIS A 1 268 ? 23.392 -2.001 -15.473 1.00 66.69 268 HIS A N 1
ATOM 2102 C CA . HIS A 1 268 ? 24.645 -1.410 -15.952 1.00 66.69 268 HIS A CA 1
ATOM 2103 C C . HIS A 1 268 ? 24.441 -0.046 -16.591 1.00 66.69 268 HIS A C 1
ATOM 2105 O O . HIS A 1 268 ? 23.435 0.212 -17.236 1.00 66.69 268 HIS A O 1
ATOM 2111 N N . ALA A 1 269 ? 25.469 0.794 -16.482 1.00 54.38 269 ALA A N 1
ATOM 2112 C CA . ALA A 1 269 ? 25.548 2.098 -17.136 1.00 54.38 269 ALA A CA 1
ATOM 2113 C C . ALA A 1 269 ? 25.522 2.035 -18.677 1.00 54.38 269 ALA A C 1
ATOM 2115 O O . ALA A 1 269 ? 25.342 3.066 -19.314 1.00 54.38 269 ALA A O 1
ATOM 2116 N N . ASN A 1 270 ? 25.730 0.855 -19.278 1.00 54.84 270 ASN A N 1
ATOM 2117 C CA . ASN A 1 270 ? 25.907 0.696 -20.718 1.00 54.84 270 ASN A CA 1
ATOM 2118 C C . ASN A 1 270 ? 24.746 -0.087 -21.346 1.00 54.84 270 ASN A C 1
ATOM 2120 O O . ASN A 1 270 ? 24.566 -1.274 -21.093 1.00 54.84 270 ASN A O 1
ATOM 2124 N N . ALA A 1 271 ? 24.033 0.569 -22.258 1.00 43.78 271 ALA A N 1
ATOM 2125 C CA . ALA A 1 271 ? 22.925 0.043 -23.052 1.00 43.78 271 ALA A CA 1
ATOM 2126 C C . ALA A 1 271 ? 23.262 -1.151 -23.962 1.00 43.78 271 ALA A C 1
ATOM 2128 O O . ALA A 1 271 ? 22.363 -1.812 -24.478 1.00 43.78 271 ALA A O 1
ATOM 2129 N N . GLY A 1 272 ? 24.555 -1.399 -24.182 1.00 45.72 272 GLY A N 1
ATOM 2130 C CA . GLY A 1 272 ? 25.079 -2.509 -24.977 1.00 45.72 272 GLY A CA 1
ATOM 2131 C C . GLY A 1 272 ? 25.761 -3.594 -24.148 1.00 45.72 272 GLY A C 1
ATOM 2132 O O . GLY A 1 272 ? 26.503 -4.383 -24.726 1.00 45.72 272 GLY A O 1
ATOM 2133 N N . ALA A 1 273 ? 25.572 -3.606 -22.823 1.00 52.50 273 ALA A N 1
ATOM 2134 C CA . ALA A 1 273 ? 26.235 -4.578 -21.964 1.00 52.50 273 ALA A CA 1
ATOM 2135 C C . ALA A 1 273 ? 25.836 -6.016 -22.342 1.00 52.50 273 ALA A C 1
ATOM 2137 O O . ALA A 1 273 ? 24.666 -6.325 -22.571 1.00 52.50 273 ALA A O 1
ATOM 2138 N N . THR A 1 274 ? 26.818 -6.903 -22.437 1.00 55.16 274 THR A N 1
ATOM 2139 C CA . THR A 1 274 ? 26.605 -8.324 -22.738 1.00 55.16 274 THR A CA 1
ATOM 2140 C C . THR A 1 274 ? 26.113 -9.076 -21.498 1.00 55.16 274 THR A C 1
ATOM 2142 O O . THR A 1 274 ? 26.366 -8.660 -20.370 1.00 55.16 274 THR A O 1
ATOM 2145 N N . HIS A 1 275 ? 25.461 -10.235 -21.681 1.00 53.41 275 HIS A N 1
ATOM 2146 C CA . HIS A 1 275 ? 25.053 -11.123 -20.575 1.00 53.41 275 HIS A CA 1
ATOM 2147 C C . HIS A 1 275 ? 26.181 -11.351 -19.558 1.00 53.41 275 HIS A C 1
ATOM 2149 O O . HIS A 1 275 ? 25.959 -11.343 -18.354 1.00 53.41 275 HIS A O 1
ATOM 2155 N N . GLN A 1 276 ? 27.404 -11.523 -20.059 1.00 53.22 276 GLN A N 1
ATOM 2156 C CA . GLN A 1 276 ? 28.581 -11.805 -19.254 1.00 53.22 276 GLN A CA 1
ATOM 2157 C C . GLN A 1 276 ? 28.989 -10.610 -18.380 1.00 53.22 276 GLN A C 1
ATOM 2159 O O . GLN A 1 276 ? 29.423 -10.809 -17.249 1.00 53.22 276 GLN A O 1
ATOM 2164 N N . GLU A 1 277 ? 28.797 -9.376 -18.853 1.00 55.75 277 GLU A N 1
ATOM 2165 C CA . GLU A 1 277 ? 28.990 -8.158 -18.053 1.00 55.75 277 GLU A CA 1
ATOM 2166 C C . GLU A 1 277 ? 27.894 -8.007 -16.987 1.00 55.75 277 GLU A C 1
ATOM 2168 O O . GLU A 1 277 ? 28.192 -7.557 -15.879 1.00 55.75 277 GLU A O 1
ATOM 2173 N N . CYS A 1 278 ? 26.674 -8.483 -17.282 1.00 53.16 278 CYS A N 1
ATOM 2174 C CA . CYS A 1 278 ? 25.570 -8.583 -16.323 1.00 53.16 278 CYS A CA 1
ATOM 2175 C C . CYS A 1 278 ? 25.816 -9.593 -15.197 1.00 53.16 278 CYS A C 1
ATOM 2177 O O . CYS A 1 278 ? 25.390 -9.370 -14.065 1.00 53.16 278 CYS A O 1
ATOM 2179 N N . THR A 1 279 ? 26.532 -10.687 -15.472 1.00 49.00 279 THR A N 1
ATOM 2180 C CA . THR A 1 279 ? 26.729 -11.781 -14.508 1.00 49.00 279 THR A CA 1
ATOM 2181 C C . THR A 1 279 ? 28.086 -11.771 -13.800 1.00 49.00 279 THR A C 1
ATOM 2183 O O . THR A 1 279 ? 28.167 -12.222 -12.658 1.00 49.00 279 THR A O 1
ATOM 2186 N N . ASN A 1 280 ? 29.158 -11.255 -14.416 1.00 47.50 280 ASN A N 1
ATOM 2187 C CA . ASN A 1 280 ? 30.528 -11.372 -13.880 1.00 47.50 280 ASN A CA 1
ATOM 2188 C C . ASN A 1 280 ? 30.898 -10.346 -12.794 1.00 47.50 280 ASN A C 1
ATOM 2190 O O . ASN A 1 280 ? 31.976 -10.443 -12.212 1.00 47.50 280 ASN A O 1
ATOM 2194 N N . GLY A 1 281 ? 30.030 -9.378 -12.486 1.00 50.66 281 GLY A N 1
ATOM 2195 C CA . GLY A 1 281 ? 30.305 -8.345 -11.479 1.00 50.66 281 GLY A CA 1
ATOM 2196 C C . GLY A 1 281 ? 29.886 -8.679 -10.041 1.00 50.66 281 GLY A C 1
ATOM 2197 O O . GLY A 1 281 ? 30.127 -7.866 -9.150 1.00 50.66 281 GLY A O 1
ATOM 2198 N N . GLY A 1 282 ? 29.207 -9.810 -9.796 1.00 49.53 282 GLY A N 1
ATOM 2199 C CA . GLY A 1 282 ? 28.687 -10.178 -8.465 1.00 49.53 282 GLY A CA 1
ATOM 2200 C C . GLY A 1 282 ? 27.683 -9.180 -7.859 1.00 49.53 282 GLY A C 1
ATOM 2201 O O . GLY A 1 282 ? 27.369 -9.263 -6.675 1.00 49.53 282 GLY A O 1
ATOM 2202 N N . ARG A 1 283 ? 27.189 -8.221 -8.651 1.00 54.53 283 ARG A N 1
ATOM 2203 C CA . ARG A 1 283 ? 26.356 -7.093 -8.219 1.00 54.53 283 ARG A CA 1
ATOM 2204 C C . ARG A 1 283 ? 25.133 -6.983 -9.123 1.00 54.53 283 ARG A C 1
ATOM 2206 O O . ARG A 1 283 ? 25.098 -6.176 -10.043 1.00 54.53 283 ARG A O 1
ATOM 2213 N N . ASN A 1 284 ? 24.146 -7.833 -8.865 1.00 57.06 284 ASN A N 1
ATOM 2214 C CA . ASN A 1 284 ? 22.854 -7.801 -9.543 1.00 57.06 284 ASN A CA 1
ATOM 2215 C C . ASN A 1 284 ? 21.900 -6.831 -8.826 1.00 57.06 284 ASN A C 1
ATOM 2217 O O . ASN A 1 284 ? 21.920 -6.798 -7.595 1.00 57.06 284 ASN A O 1
ATOM 2221 N N . PRO A 1 285 ? 21.031 -6.083 -9.534 1.00 60.06 285 PRO A N 1
ATOM 2222 C CA . PRO A 1 285 ? 20.001 -5.278 -8.890 1.00 60.06 285 PRO A CA 1
ATOM 2223 C C . PRO A 1 285 ? 19.140 -6.152 -7.982 1.00 60.06 285 PRO A C 1
ATOM 2225 O O . PRO A 1 285 ? 18.674 -7.214 -8.397 1.00 60.06 285 PRO A O 1
ATOM 2228 N N . SER A 1 286 ? 18.867 -5.678 -6.768 1.00 69.31 286 SER A N 1
ATOM 2229 C CA . SER A 1 286 ? 17.902 -6.297 -5.845 1.00 69.31 286 SER A CA 1
ATOM 2230 C C . SER A 1 286 ? 16.439 -6.008 -6.233 1.00 69.31 286 SER A C 1
ATOM 2232 O O . SER A 1 286 ? 15.530 -6.078 -5.404 1.00 69.31 286 SER A O 1
ATOM 2234 N N . LEU A 1 287 ? 16.183 -5.647 -7.500 1.00 82.00 287 LEU A N 1
ATOM 2235 C CA . LEU A 1 287 ? 14.834 -5.385 -7.989 1.00 82.00 287 LEU A CA 1
ATOM 2236 C C . LEU A 1 287 ? 14.079 -6.710 -8.114 1.00 82.00 287 LEU A C 1
ATOM 2238 O O . LEU A 1 287 ? 14.180 -7.412 -9.114 1.00 82.00 287 LEU A O 1
ATOM 2242 N N . THR A 1 288 ? 13.326 -7.030 -7.073 1.00 85.00 288 THR A N 1
ATOM 2243 C CA . THR A 1 288 ? 12.477 -8.224 -6.985 1.00 85.00 288 THR A CA 1
ATOM 2244 C C . THR A 1 288 ? 10.997 -7.866 -7.015 1.00 85.00 288 THR A C 1
ATOM 2246 O O . THR A 1 288 ? 10.189 -8.635 -7.525 1.00 85.00 288 THR A O 1
ATOM 2249 N N . ASN A 1 289 ? 10.642 -6.687 -6.494 1.00 87.69 289 ASN A N 1
ATOM 2250 C CA . ASN A 1 289 ? 9.267 -6.231 -6.362 1.00 87.69 289 ASN A CA 1
ATOM 2251 C C . ASN A 1 289 ? 9.026 -4.935 -7.152 1.00 87.69 289 ASN A C 1
ATOM 2253 O O . ASN A 1 289 ? 9.642 -3.897 -6.893 1.00 87.69 289 ASN A O 1
ATOM 2257 N N . ILE A 1 290 ? 8.080 -5.007 -8.088 1.00 92.00 290 ILE A N 1
ATOM 2258 C CA . ILE A 1 290 ? 7.633 -3.890 -8.926 1.00 92.00 290 ILE A CA 1
ATOM 2259 C C . ILE A 1 290 ? 6.149 -3.548 -8.725 1.00 92.00 290 ILE A C 1
ATOM 2261 O O . ILE A 1 290 ? 5.539 -2.942 -9.596 1.00 92.00 290 ILE A O 1
ATOM 2265 N N . SER A 1 291 ? 5.537 -3.906 -7.591 1.00 93.31 291 SER A N 1
ATOM 2266 C CA . SER A 1 291 ? 4.104 -3.670 -7.339 1.00 93.31 291 SER A CA 1
ATOM 2267 C C . SER A 1 291 ? 3.692 -2.200 -7.461 1.00 93.31 291 SER A C 1
ATOM 2269 O O . SER A 1 291 ? 2.574 -1.903 -7.861 1.00 93.31 291 SER A O 1
ATOM 2271 N N . TRP A 1 292 ? 4.601 -1.269 -7.171 1.00 92.31 292 TRP A N 1
ATOM 2272 C CA . TRP A 1 292 ? 4.394 0.177 -7.291 1.00 92.31 292 TRP A CA 1
ATOM 2273 C C . TRP A 1 292 ? 4.126 0.644 -8.731 1.00 92.31 292 TRP A C 1
ATOM 2275 O O . TRP A 1 292 ? 3.574 1.729 -8.925 1.00 92.31 292 TRP A O 1
ATOM 2285 N N . ILE A 1 293 ? 4.481 -0.159 -9.740 1.00 94.31 293 ILE A N 1
ATOM 2286 C CA . ILE A 1 293 ? 4.323 0.202 -11.151 1.00 94.31 293 ILE A CA 1
ATOM 2287 C C . ILE A 1 293 ? 2.855 0.282 -11.582 1.00 94.31 293 ILE A C 1
ATOM 2289 O O . ILE A 1 293 ? 2.544 0.992 -12.533 1.00 94.31 293 ILE A O 1
ATOM 2293 N N . THR A 1 294 ? 1.934 -0.365 -10.855 1.00 93.75 294 THR A N 1
ATOM 2294 C CA . THR A 1 294 ? 0.488 -0.342 -11.150 1.00 93.75 294 THR A CA 1
ATOM 2295 C C . THR A 1 294 ? -0.101 1.068 -11.102 1.00 93.75 294 THR A C 1
ATOM 2297 O O . THR A 1 294 ? -1.131 1.332 -11.715 1.00 93.75 294 THR A O 1
ATOM 2300 N N . ASN A 1 295 ? 0.552 1.988 -10.386 1.00 94.00 295 ASN A N 1
ATOM 2301 C CA . ASN A 1 295 ? 0.134 3.384 -10.270 1.00 94.00 295 ASN A CA 1
ATOM 2302 C C . ASN A 1 295 ? 0.541 4.243 -11.481 1.00 94.00 295 ASN A C 1
ATOM 2304 O O . ASN A 1 295 ? 0.090 5.384 -11.599 1.00 94.00 295 ASN A O 1
ATOM 2308 N N . LEU A 1 296 ? 1.389 3.723 -12.374 1.00 94.56 296 LEU A N 1
ATOM 2309 C CA . LEU A 1 296 ? 2.010 4.455 -13.481 1.00 94.56 296 LEU A CA 1
ATOM 2310 C C . LEU A 1 296 ? 1.279 4.192 -14.802 1.00 94.56 296 LEU A C 1
ATOM 2312 O O . LEU A 1 296 ? 1.835 3.681 -15.773 1.00 94.56 296 LEU A O 1
ATOM 2316 N N . THR A 1 297 ? -0.004 4.546 -14.841 1.00 93.38 297 THR A N 1
ATOM 2317 C CA . THR A 1 297 ? -0.921 4.217 -15.947 1.00 93.38 297 THR A CA 1
ATOM 2318 C C . THR A 1 297 ? -0.584 4.893 -17.283 1.00 93.38 297 THR A C 1
ATOM 2320 O O . THR A 1 297 ? -1.105 4.477 -18.318 1.00 93.38 297 THR A O 1
ATOM 2323 N N . ASN A 1 298 ? 0.298 5.897 -17.287 1.00 93.25 298 ASN A N 1
ATOM 2324 C CA . ASN A 1 298 ? 0.761 6.607 -18.485 1.00 93.25 298 ASN A CA 1
ATOM 2325 C C . ASN A 1 298 ? 2.016 5.991 -19.129 1.00 93.25 298 ASN A C 1
ATOM 2327 O O . ASN A 1 298 ? 2.498 6.512 -20.135 1.00 93.25 298 ASN A O 1
ATOM 2331 N N . LEU A 1 299 ? 2.550 4.892 -18.583 1.00 93.69 299 LEU A N 1
ATOM 2332 C CA . LEU A 1 299 ? 3.752 4.262 -19.124 1.00 93.69 299 LEU A CA 1
ATOM 2333 C C . LEU A 1 299 ? 3.520 3.699 -20.530 1.00 93.69 299 LEU A C 1
ATOM 2335 O O . LEU A 1 299 ? 2.599 2.919 -20.767 1.00 93.69 299 LEU A O 1
ATOM 2339 N N . HIS A 1 300 ? 4.426 4.052 -21.439 1.00 92.19 300 HIS A N 1
ATOM 2340 C CA . HIS A 1 300 ? 4.515 3.537 -22.802 1.00 92.19 300 HIS A CA 1
ATOM 2341 C C . HIS A 1 300 ? 5.715 2.610 -22.999 1.00 92.19 300 HIS A C 1
ATOM 2343 O O . HIS A 1 300 ? 5.634 1.682 -23.806 1.00 92.19 300 HIS A O 1
ATOM 2349 N N . HIS A 1 301 ? 6.806 2.827 -22.263 1.00 89.75 301 HIS A N 1
ATOM 2350 C CA . HIS A 1 301 ? 8.025 2.028 -22.362 1.00 89.75 301 HIS A CA 1
ATOM 2351 C C . HIS A 1 301 ? 8.581 1.728 -20.973 1.00 89.75 301 HIS A C 1
ATOM 2353 O O . HIS A 1 301 ? 8.785 2.639 -20.168 1.00 89.75 301 HIS A O 1
ATOM 2359 N N . VAL A 1 302 ? 8.853 0.451 -20.719 1.00 91.38 302 VAL A N 1
ATOM 2360 C CA . VAL A 1 302 ? 9.545 -0.018 -19.521 1.00 91.38 302 VAL A CA 1
ATOM 2361 C C . VAL A 1 302 ? 10.720 -0.912 -19.912 1.00 91.38 302 VAL A C 1
ATOM 2363 O O . VAL A 1 302 ? 10.569 -1.818 -20.730 1.00 91.38 302 VAL A O 1
ATOM 2366 N N . SER A 1 303 ? 11.883 -0.687 -19.307 1.00 87.69 303 SER A N 1
ATOM 2367 C CA . SER A 1 303 ? 13.040 -1.579 -19.412 1.00 87.69 303 SER A CA 1
ATOM 2368 C C . SER A 1 303 ? 13.524 -1.984 -18.025 1.00 87.69 303 SER A C 1
ATOM 2370 O O . SER A 1 303 ? 13.772 -1.125 -17.180 1.00 87.69 303 SER A O 1
ATOM 2372 N N . PHE A 1 304 ? 13.673 -3.292 -17.823 1.00 87.56 304 PHE A N 1
ATOM 2373 C CA . PHE A 1 304 ? 14.265 -3.933 -16.647 1.00 87.56 304 PHE A CA 1
ATOM 2374 C C . PHE A 1 304 ? 15.559 -4.676 -17.003 1.00 87.56 304 PHE A C 1
ATOM 2376 O O . PHE A 1 304 ? 15.889 -5.706 -16.415 1.00 87.56 304 PHE A O 1
ATOM 2383 N N . PHE A 1 305 ? 16.268 -4.196 -18.025 1.00 83.00 305 PHE A N 1
ATOM 2384 C CA . PHE A 1 305 ? 17.439 -4.860 -18.581 1.00 83.00 305 PHE A CA 1
ATOM 2385 C C . PHE A 1 305 ? 18.482 -5.210 -17.502 1.00 83.00 305 PHE A C 1
ATOM 2387 O O . PHE A 1 305 ? 18.979 -4.339 -16.782 1.00 83.00 305 PHE A O 1
ATOM 2394 N N . GLY A 1 306 ? 18.832 -6.495 -17.404 1.00 78.81 306 GLY A N 1
ATOM 2395 C CA . GLY A 1 306 ? 19.834 -6.988 -16.454 1.00 78.81 306 GLY A CA 1
ATOM 2396 C C . GLY A 1 306 ? 19.375 -7.060 -14.991 1.00 78.81 306 GLY A C 1
ATOM 2397 O O . GLY A 1 306 ? 20.180 -7.367 -14.109 1.00 78.81 306 GLY A O 1
ATOM 2398 N N . CYS A 1 307 ? 18.091 -6.828 -14.694 1.00 83.00 307 CYS A N 1
ATOM 2399 C CA . CYS A 1 307 ? 17.504 -7.097 -13.379 1.00 83.00 307 CYS A CA 1
ATOM 2400 C C . CYS A 1 307 ? 17.291 -8.607 -13.173 1.00 83.00 307 CYS A C 1
ATOM 2402 O O . CYS A 1 307 ? 16.167 -9.103 -13.174 1.00 83.00 307 CYS A O 1
ATOM 2404 N N . THR A 1 308 ? 18.376 -9.356 -12.986 1.00 83.56 308 THR A N 1
ATOM 2405 C CA . THR A 1 308 ? 18.377 -10.832 -12.923 1.00 83.56 308 THR A CA 1
ATOM 2406 C C . THR A 1 308 ? 17.510 -11.430 -11.808 1.00 83.56 308 THR A C 1
ATOM 2408 O O . THR A 1 308 ? 17.060 -12.565 -11.937 1.00 83.56 308 THR A O 1
ATOM 2411 N N . GLN A 1 309 ? 17.239 -10.682 -10.731 1.00 85.50 309 GLN A N 1
ATOM 2412 C CA . GLN A 1 309 ? 16.368 -11.115 -9.626 1.00 85.50 309 GLN A CA 1
ATOM 2413 C C . GLN A 1 309 ? 14.877 -10.809 -9.850 1.00 85.50 309 GLN A C 1
ATOM 2415 O O . GLN A 1 309 ? 14.034 -11.276 -9.081 1.00 85.50 309 GLN A O 1
ATOM 2420 N N . LEU A 1 310 ? 14.530 -10.055 -10.897 1.00 89.06 310 LEU A N 1
ATOM 2421 C CA . LEU A 1 310 ? 13.141 -9.808 -11.263 1.00 89.06 310 LEU A CA 1
ATOM 2422 C C . LEU A 1 310 ? 12.583 -11.061 -11.936 1.00 89.06 310 LEU A C 1
ATOM 2424 O O . LEU A 1 310 ? 13.017 -11.423 -13.027 1.00 89.06 310 LEU A O 1
ATOM 2428 N N . VAL A 1 311 ? 11.633 -11.722 -11.280 1.00 91.19 311 VAL A N 1
ATOM 2429 C CA . VAL A 1 311 ? 11.009 -12.968 -11.766 1.00 91.19 311 VAL A CA 1
ATOM 2430 C C . VAL A 1 311 ? 9.517 -12.817 -12.044 1.00 91.19 311 VAL A C 1
ATOM 2432 O O . VAL A 1 311 ? 8.983 -13.533 -12.890 1.00 91.19 311 VAL A O 1
ATOM 2435 N N . ASP A 1 312 ? 8.855 -11.884 -11.357 1.00 92.12 312 ASP A N 1
ATOM 2436 C CA . ASP A 1 312 ? 7.422 -11.634 -11.470 1.00 92.12 312 ASP A CA 1
ATOM 2437 C C . ASP A 1 312 ? 7.162 -10.262 -12.099 1.00 92.12 312 ASP A C 1
ATOM 2439 O O . ASP A 1 312 ? 7.557 -9.225 -11.565 1.00 92.12 312 ASP A O 1
ATOM 2443 N N . ILE A 1 313 ? 6.472 -10.275 -13.239 1.00 94.44 313 ILE A N 1
ATOM 2444 C CA . ILE A 1 313 ? 6.030 -9.074 -13.957 1.00 94.44 313 ILE A CA 1
ATOM 2445 C C . ILE A 1 313 ? 4.507 -8.930 -14.017 1.00 94.44 313 ILE A C 1
ATOM 2447 O O . ILE A 1 313 ? 3.994 -8.076 -14.739 1.00 94.44 313 ILE A O 1
ATOM 2451 N N . THR A 1 314 ? 3.771 -9.716 -13.229 1.00 93.88 314 THR A N 1
ATOM 2452 C CA . THR A 1 314 ? 2.307 -9.626 -13.113 1.00 93.88 314 THR A CA 1
ATOM 2453 C C . THR A 1 314 ? 1.802 -8.206 -12.814 1.00 93.88 314 THR A C 1
ATOM 2455 O O . THR A 1 314 ? 0.778 -7.829 -13.389 1.00 93.88 314 THR A O 1
ATOM 2458 N N . PRO A 1 315 ? 2.502 -7.357 -12.027 1.00 94.50 315 PRO A N 1
ATOM 2459 C CA . PRO A 1 315 ? 2.089 -5.966 -11.815 1.00 94.50 315 PRO A CA 1
ATOM 2460 C C . PRO A 1 315 ? 1.966 -5.107 -13.088 1.00 94.50 315 PRO A C 1
ATOM 2462 O O . PRO A 1 315 ? 1.280 -4.089 -13.067 1.00 94.50 315 PRO A O 1
ATOM 2465 N N . LEU A 1 316 ? 2.581 -5.501 -14.211 1.00 93.88 316 LEU A N 1
ATOM 2466 C CA . LEU A 1 316 ? 2.462 -4.784 -15.488 1.00 93.88 316 LEU A CA 1
ATOM 2467 C C . LEU A 1 316 ? 1.132 -5.035 -16.213 1.00 93.88 316 LEU A C 1
ATOM 2469 O O . LEU A 1 316 ? 0.811 -4.307 -17.150 1.00 93.88 316 LEU A O 1
ATOM 2473 N N . LYS A 1 317 ? 0.359 -6.054 -15.810 1.00 90.75 317 LYS A N 1
ATOM 2474 C CA . LYS A 1 317 ? -0.854 -6.509 -16.511 1.00 90.75 317 LYS A CA 1
ATOM 2475 C C . LYS A 1 317 ? -1.878 -5.395 -16.753 1.00 90.75 317 LYS A C 1
ATOM 2477 O O . LYS A 1 317 ? -2.509 -5.360 -17.804 1.00 90.75 317 LYS A O 1
ATOM 2482 N N . GLU A 1 318 ? -2.034 -4.485 -15.796 1.00 86.75 318 GLU A N 1
ATOM 2483 C CA . GLU A 1 318 ? -3.041 -3.417 -15.852 1.00 86.75 318 GLU A CA 1
ATOM 2484 C C . GLU A 1 318 ? -2.569 -2.168 -16.630 1.00 86.75 318 GLU A C 1
ATOM 2486 O O . GLU A 1 318 ? -3.342 -1.228 -16.837 1.00 86.75 318 GLU A O 1
ATOM 2491 N N . LEU A 1 319 ? -1.318 -2.142 -17.112 1.00 92.12 319 LEU A N 1
ATOM 2492 C CA . LEU A 1 319 ? -0.740 -1.012 -17.849 1.00 92.12 319 LEU A CA 1
ATOM 2493 C C . LEU A 1 319 ? -1.118 -1.046 -19.336 1.00 92.12 319 LEU A C 1
ATOM 2495 O O . LEU A 1 319 ? -0.301 -1.318 -20.214 1.00 92.12 319 LEU A O 1
ATOM 2499 N N . LYS A 1 320 ? -2.375 -0.703 -19.630 1.00 89.44 320 LYS A N 1
ATOM 2500 C CA . LYS A 1 320 ? -2.968 -0.728 -20.985 1.00 89.44 320 LYS A CA 1
ATOM 2501 C C . LYS A 1 320 ? -2.284 0.187 -22.009 1.00 89.44 320 LYS A C 1
ATOM 2503 O O . LYS A 1 320 ? -2.470 0.012 -23.208 1.00 89.44 320 LYS A O 1
ATOM 2508 N N . ASN A 1 321 ? -1.495 1.159 -21.559 1.00 91.25 321 ASN A N 1
ATOM 2509 C CA . ASN A 1 321 ? -0.763 2.077 -22.434 1.00 91.25 321 ASN A CA 1
ATOM 2510 C C . ASN A 1 321 ? 0.656 1.597 -22.778 1.00 91.25 321 ASN A C 1
ATOM 2512 O O . ASN A 1 321 ? 1.319 2.236 -23.603 1.00 91.25 321 ASN A O 1
ATOM 2516 N N . LEU A 1 322 ? 1.112 0.489 -22.178 1.00 93.00 322 LEU A N 1
ATOM 2517 C CA . LEU A 1 322 ? 2.462 -0.036 -22.350 1.00 93.00 322 LEU A CA 1
ATOM 2518 C C . LEU A 1 322 ? 2.631 -0.641 -23.748 1.00 93.00 322 LEU A C 1
ATOM 2520 O O . LEU A 1 322 ? 1.903 -1.559 -24.123 1.00 93.00 322 LEU A O 1
ATOM 2524 N N . LYS A 1 323 ? 3.608 -0.137 -24.506 1.00 91.62 323 LYS A N 1
ATOM 2525 C CA . LYS A 1 323 ? 3.903 -0.535 -25.893 1.00 91.62 323 LYS A CA 1
ATOM 2526 C C . LYS A 1 323 ? 5.214 -1.296 -26.026 1.00 91.62 323 LYS A C 1
ATOM 2528 O O . LYS A 1 323 ? 5.349 -2.114 -26.929 1.00 91.62 323 LYS A O 1
ATOM 2533 N N . ILE A 1 324 ? 6.184 -1.026 -25.156 1.00 89.56 324 ILE A N 1
ATOM 2534 C CA . ILE A 1 324 ? 7.503 -1.663 -25.197 1.00 89.56 324 ILE A CA 1
ATOM 2535 C C . ILE A 1 324 ? 7.881 -2.127 -23.793 1.00 89.56 324 ILE A C 1
ATOM 2537 O O . ILE A 1 324 ? 7.836 -1.344 -22.842 1.00 89.56 324 ILE A O 1
ATOM 2541 N N . LEU A 1 325 ? 8.270 -3.396 -23.688 1.00 92.06 325 LEU A N 1
ATOM 2542 C CA . LEU A 1 325 ? 8.801 -4.011 -22.480 1.00 92.06 325 LEU A CA 1
ATOM 2543 C C . LEU A 1 325 ? 10.120 -4.721 -22.804 1.00 92.06 325 LEU A C 1
ATOM 2545 O O . LEU A 1 325 ? 10.139 -5.668 -23.587 1.00 92.06 325 LEU A O 1
ATOM 2549 N N . ASP A 1 326 ? 11.219 -4.289 -22.194 1.00 87.56 326 ASP A N 1
ATOM 2550 C CA . ASP A 1 326 ? 12.513 -4.975 -22.280 1.00 87.56 326 ASP A CA 1
ATOM 2551 C C . ASP A 1 326 ? 12.822 -5.678 -20.956 1.00 87.56 326 ASP A C 1
ATOM 2553 O O . ASP A 1 326 ? 12.964 -5.035 -19.917 1.00 87.56 326 ASP A O 1
ATOM 2557 N N . ILE A 1 327 ? 12.906 -7.005 -21.002 1.00 88.81 327 ILE A N 1
ATOM 2558 C CA . ILE A 1 327 ? 13.197 -7.881 -19.860 1.00 88.81 327 ILE A CA 1
ATOM 2559 C C . ILE A 1 327 ? 14.405 -8.781 -20.132 1.00 88.81 327 ILE A C 1
ATOM 2561 O O . ILE A 1 327 ? 14.577 -9.809 -19.469 1.00 88.81 327 ILE A O 1
ATOM 2565 N N . ARG A 1 328 ? 15.258 -8.405 -21.092 1.00 85.12 328 ARG A N 1
ATOM 2566 C CA . ARG A 1 328 ? 16.502 -9.132 -21.353 1.00 85.12 328 ARG A CA 1
ATOM 2567 C C . ARG A 1 328 ? 17.347 -9.227 -20.097 1.00 85.12 328 ARG A C 1
ATOM 2569 O O . ARG A 1 328 ? 17.515 -8.254 -19.359 1.00 85.12 328 ARG A O 1
ATOM 2576 N N . PHE A 1 329 ? 17.903 -10.414 -19.880 1.00 82.69 329 PHE A N 1
ATOM 2577 C CA . PHE A 1 329 ? 18.749 -10.719 -18.723 1.00 82.69 329 PHE A CA 1
ATOM 2578 C C . PHE A 1 329 ? 18.051 -10.490 -17.368 1.00 82.69 329 PHE A C 1
ATOM 2580 O O . PHE A 1 329 ? 18.698 -10.162 -16.374 1.00 82.69 329 PHE A O 1
ATOM 2587 N N . THR A 1 330 ? 16.729 -10.675 -17.322 1.00 86.75 330 THR A N 1
ATOM 2588 C CA . THR A 1 330 ? 15.965 -10.818 -16.073 1.00 86.75 330 THR A CA 1
ATOM 2589 C C . THR A 1 330 ? 15.766 -12.294 -15.714 1.00 86.75 330 THR A C 1
ATOM 2591 O O . THR A 1 330 ? 16.105 -13.190 -16.488 1.00 86.75 330 THR A O 1
ATOM 2594 N N . GLY A 1 331 ? 15.197 -12.564 -14.538 1.00 87.56 331 GLY A N 1
ATOM 2595 C CA . GLY A 1 331 ? 14.752 -13.900 -14.133 1.00 87.56 331 GLY A CA 1
ATOM 2596 C C . GLY A 1 331 ? 13.350 -14.270 -14.638 1.00 87.56 331 GLY A C 1
ATOM 2597 O O . GLY A 1 331 ? 12.833 -15.336 -14.290 1.00 87.56 331 GLY A O 1
ATOM 2598 N N . VAL A 1 332 ? 12.710 -13.407 -15.434 1.00 91.50 332 VAL A N 1
ATOM 2599 C CA . VAL A 1 332 ? 11.341 -13.594 -15.920 1.00 91.50 332 VAL A CA 1
ATOM 2600 C C . VAL A 1 332 ? 11.303 -14.703 -16.965 1.00 91.50 332 VAL A C 1
ATOM 2602 O O . VAL A 1 332 ? 11.892 -14.600 -18.038 1.00 91.50 332 VAL A O 1
ATOM 2605 N N . LYS A 1 333 ? 10.552 -15.765 -16.672 1.00 88.12 333 LYS A N 1
ATOM 2606 C CA . LYS A 1 333 ? 10.363 -16.896 -17.597 1.00 88.12 333 LYS A CA 1
ATOM 2607 C C . LYS A 1 333 ? 9.039 -16.820 -18.348 1.00 88.12 333 LYS A C 1
ATOM 2609 O O . LYS A 1 333 ? 8.994 -17.096 -19.544 1.00 88.12 333 LYS A O 1
ATOM 2614 N N . ASN A 1 334 ? 7.968 -16.437 -17.653 1.00 87.00 334 ASN A N 1
ATOM 2615 C CA . ASN A 1 334 ? 6.630 -16.335 -18.226 1.00 87.00 334 ASN A CA 1
ATOM 2616 C C . ASN A 1 334 ? 6.235 -14.862 -18.418 1.00 87.00 334 ASN A C 1
ATOM 2618 O O . ASN A 1 334 ? 6.401 -14.051 -17.512 1.00 87.00 334 ASN A O 1
ATOM 2622 N N . THR A 1 335 ? 5.697 -14.532 -19.593 1.00 88.62 335 THR A N 1
ATOM 2623 C CA . THR A 1 335 ? 5.146 -13.203 -19.904 1.00 88.62 335 THR A CA 1
ATOM 2624 C C . THR A 1 335 ? 3.685 -13.237 -20.338 1.00 88.62 335 THR A C 1
ATOM 2626 O O . THR A 1 335 ? 3.157 -12.212 -20.750 1.00 88.62 335 THR A O 1
ATOM 2629 N N . GLU A 1 336 ? 3.019 -14.390 -20.259 1.00 86.81 336 GLU A N 1
ATOM 2630 C CA . GLU A 1 336 ? 1.597 -14.552 -20.588 1.00 86.81 336 GLU A CA 1
ATOM 2631 C C . GLU A 1 336 ? 0.689 -13.705 -19.691 1.00 86.81 336 GLU A C 1
ATOM 2633 O O . GLU A 1 336 ? -0.433 -13.390 -20.070 1.00 86.81 336 GLU A O 1
ATOM 2638 N N . CYS A 1 337 ? 1.161 -13.306 -18.506 1.00 84.50 337 CYS A N 1
ATOM 2639 C CA . CYS A 1 337 ? 0.415 -12.431 -17.607 1.00 84.50 337 CYS A CA 1
ATOM 2640 C C . CYS A 1 337 ? 0.270 -10.993 -18.132 1.00 84.50 337 CYS A C 1
ATOM 2642 O O . CYS A 1 337 ? -0.630 -10.284 -17.680 1.00 84.50 337 CYS A O 1
ATOM 2644 N N . VAL A 1 338 ? 1.107 -10.566 -19.086 1.00 84.69 338 VAL A N 1
ATOM 2645 C CA . VAL A 1 338 ? 1.089 -9.220 -19.674 1.00 84.69 338 VAL A CA 1
ATOM 2646 C C . VAL A 1 338 ? 0.613 -9.315 -21.122 1.00 84.69 338 VAL A C 1
ATOM 2648 O O . VAL A 1 338 ? 1.396 -9.558 -22.038 1.00 84.69 338 VAL A O 1
ATOM 2651 N N . VAL A 1 339 ? -0.690 -9.123 -21.332 1.00 73.00 339 VAL A N 1
ATOM 2652 C CA . VAL A 1 339 ? -1.315 -9.162 -22.663 1.00 73.00 339 VAL A CA 1
ATOM 2653 C C . VAL A 1 339 ? -1.880 -7.786 -22.981 1.00 73.00 339 VAL A C 1
ATOM 2655 O O . VAL A 1 339 ? -2.899 -7.383 -22.425 1.00 73.00 339 VAL A O 1
ATOM 2658 N N . ASN A 1 340 ? -1.221 -7.064 -23.885 1.00 79.00 340 ASN A N 1
ATOM 2659 C CA . ASN A 1 340 ? -1.698 -5.781 -24.391 1.00 79.00 340 ASN A CA 1
ATOM 2660 C C . ASN A 1 340 ? -1.540 -5.734 -25.925 1.00 79.00 340 ASN A C 1
ATOM 2662 O O . ASN A 1 340 ? -0.449 -6.041 -26.420 1.00 79.00 340 ASN A O 1
ATOM 2666 N N . PRO A 1 341 ? -2.589 -5.395 -26.701 1.00 75.88 341 PRO A N 1
ATOM 2667 C CA . PRO A 1 341 ? -2.484 -5.271 -28.153 1.00 75.88 341 PRO A CA 1
ATOM 2668 C C . PRO A 1 341 ? -1.384 -4.282 -28.569 1.00 75.88 341 PRO A C 1
ATOM 2670 O O . PRO A 1 341 ? -1.418 -3.109 -28.210 1.00 75.88 341 PRO A O 1
ATOM 2673 N N . GLY A 1 342 ? -0.404 -4.755 -29.342 1.00 80.81 342 GLY A N 1
ATOM 2674 C CA . GLY A 1 342 ? 0.721 -3.934 -29.808 1.00 80.81 342 GLY A CA 1
ATOM 2675 C C . GLY A 1 342 ? 1.897 -3.813 -28.830 1.00 80.81 342 GLY A C 1
ATOM 2676 O O . GLY A 1 342 ? 2.834 -3.069 -29.119 1.00 80.81 342 GLY A O 1
ATOM 2677 N N . LEU A 1 343 ? 1.887 -4.543 -27.709 1.00 89.19 343 LEU A N 1
ATOM 2678 C CA . LEU A 1 343 ? 3.041 -4.642 -26.817 1.00 89.19 343 LEU A CA 1
ATOM 2679 C C . LEU A 1 343 ? 4.157 -5.474 -27.456 1.00 89.19 343 LEU A C 1
ATOM 2681 O O . LEU A 1 343 ? 3.984 -6.653 -27.761 1.00 89.19 343 LEU A O 1
ATOM 2685 N N . THR A 1 344 ? 5.329 -4.865 -27.602 1.00 90.69 344 THR A N 1
ATOM 2686 C CA . THR A 1 344 ? 6.560 -5.544 -28.009 1.00 90.69 344 THR A CA 1
ATOM 2687 C C . THR A 1 344 ? 7.357 -5.928 -26.769 1.00 90.69 344 THR A C 1
ATOM 2689 O O . THR A 1 344 ? 7.782 -5.051 -26.015 1.00 90.69 344 THR A O 1
ATOM 2692 N N . ILE A 1 345 ? 7.567 -7.230 -26.561 1.00 89.94 345 ILE A N 1
ATOM 2693 C CA . ILE A 1 345 ? 8.376 -7.756 -25.456 1.00 89.94 345 ILE A CA 1
ATOM 2694 C C . ILE A 1 345 ? 9.722 -8.231 -26.002 1.00 89.94 345 ILE A C 1
ATOM 2696 O O . ILE A 1 345 ? 9.768 -9.138 -26.832 1.00 89.94 345 ILE A O 1
ATOM 2700 N N . THR A 1 346 ? 10.809 -7.650 -25.502 1.00 86.06 346 THR A N 1
ATOM 2701 C CA . THR A 1 346 ? 12.178 -8.105 -25.773 1.00 86.06 346 THR A CA 1
ATOM 2702 C C . THR A 1 346 ? 12.645 -8.958 -24.595 1.00 86.06 346 THR A C 1
ATOM 2704 O O . THR A 1 346 ? 12.607 -8.487 -23.458 1.00 86.06 346 THR A O 1
ATOM 2707 N N . LYS A 1 347 ? 13.039 -10.210 -24.849 1.00 81.56 347 LYS A N 1
ATOM 2708 C CA . LYS A 1 347 ? 13.436 -11.193 -23.826 1.00 81.56 347 LYS A CA 1
ATOM 2709 C C . LYS A 1 347 ? 14.882 -11.617 -23.970 1.00 81.56 347 LYS A C 1
ATOM 2711 O O . LYS A 1 347 ? 15.358 -11.637 -25.128 1.00 81.56 347 LYS A O 1
#

InterPro domains:
  IPR032675 Leucine-rich repeat domain superfamily [G3DSA:3.80.10.10] (191-344)

pLDDT: mean 75.92, std 15.4, range [32.03, 94.56]